Protein AF-0000000079491076 (afdb_homodimer)

Radius of gyration: 18.16 Å; Cα contacts (8 Å, |Δi|>4): 379; chains: 2; bounding box: 38×45×39 Å

Structure (mmCIF, N/CA/C/O backbone):
data_AF-0000000079491076-model_v1
#
loop_
_entity.id
_entity.type
_entity.pdbx_description
1 polymer 'Uncharacterized protein'
#
loop_
_atom_site.group_PDB
_atom_site.id
_atom_site.type_symbol
_atom_site.label_atom_id
_atom_site.label_alt_id
_atom_site.label_comp_id
_atom_site.label_asym_id
_atom_site.label_entity_id
_atom_site.label_seq_id
_atom_site.pdbx_PDB_ins_code
_atom_site.Cartn_x
_atom_site.Cartn_y
_atom_site.Cartn_z
_atom_site.occupancy
_atom_site.B_iso_or_equiv
_atom_site.auth_seq_id
_atom_site.auth_comp_id
_atom_site.auth_asym_id
_atom_site.auth_atom_id
_atom_site.pdbx_PDB_model_num
ATOM 1 N N . MET A 1 1 ? 4.262 -9.281 -23.969 1 84.81 1 MET A N 1
ATOM 2 C CA . MET A 1 1 ? 3.26 -8.406 -23.375 1 84.81 1 MET A CA 1
ATOM 3 C C . MET A 1 1 ? 1.854 -8.945 -23.609 1 84.81 1 MET A C 1
ATOM 5 O O . MET A 1 1 ? 1.566 -9.508 -24.672 1 84.81 1 MET A O 1
ATOM 9 N N . HIS A 1 2 ? 1.069 -8.984 -22.5 1 91.19 2 HIS A N 1
ATOM 10 C CA . HIS A 1 2 ? -0.284 -9.531 -22.516 1 91.19 2 HIS A CA 1
ATOM 11 C C . HIS A 1 2 ? -1.325 -8.422 -22.375 1 91.19 2 HIS A C 1
ATOM 13 O O . HIS A 1 2 ? -2.135 -8.438 -21.453 1 91.19 2 HIS A O 1
ATOM 19 N N . ILE A 1 3 ? -1.411 -7.477 -23.344 1 88.31 3 ILE A N 1
ATOM 20 C CA . ILE A 1 3 ? -2.225 -6.266 -23.297 1 88.31 3 ILE A CA 1
ATOM 21 C C . ILE A 1 3 ? -3.705 -6.641 -23.281 1 88.31 3 ILE A C 1
ATOM 23 O O . ILE A 1 3 ? -4.531 -5.914 -22.734 1 88.31 3 ILE A O 1
ATOM 27 N N . ASP A 1 4 ? -4.008 -7.816 -23.797 1 89 4 ASP A N 1
ATOM 28 C CA . ASP A 1 4 ? -5.387 -8.297 -23.812 1 89 4 ASP A CA 1
ATOM 29 C C . ASP A 1 4 ? -5.918 -8.484 -22.391 1 89 4 ASP A C 1
ATOM 31 O O . ASP A 1 4 ? -7.129 -8.477 -22.172 1 89 4 ASP A O 1
ATOM 35 N N . GLN A 1 5 ? -5.059 -8.664 -21.406 1 89.69 5 GLN A N 1
ATOM 36 C CA . GLN A 1 5 ? -5.453 -8.867 -20.016 1 89.69 5 GLN A CA 1
ATOM 37 C C . GLN A 1 5 ? -6.117 -7.617 -19.438 1 89.69 5 GLN A C 1
ATOM 39 O O . GLN A 1 5 ? -6.855 -7.691 -18.453 1 89.69 5 GLN A O 1
ATOM 44 N N . ILE A 1 6 ? -5.859 -6.426 -20.047 1 89.69 6 ILE A N 1
ATOM 45 C CA . ILE A 1 6 ? -6.438 -5.176 -19.578 1 89.69 6 ILE A CA 1
ATOM 46 C C . ILE A 1 6 ? -7.949 -5.191 -19.797 1 89.69 6 ILE A C 1
ATOM 48 O O . ILE A 1 6 ? -8.703 -4.613 -19 1 89.69 6 ILE A O 1
ATOM 52 N N . THR A 1 7 ? -8.375 -5.93 -20.781 1 90.56 7 THR A N 1
ATOM 53 C CA . THR A 1 7 ? -9.797 -5.945 -21.109 1 90.56 7 THR A CA 1
ATOM 54 C C . THR A 1 7 ? -10.469 -7.176 -20.5 1 90.56 7 THR A C 1
ATOM 56 O O . THR A 1 7 ? -11.672 -7.375 -20.688 1 90.56 7 THR A O 1
ATOM 59 N N . SER A 1 8 ? -9.742 -8.055 -19.891 1 88.69 8 SER A N 1
ATOM 60 C CA . SER A 1 8 ? -10.352 -9.156 -19.141 1 88.69 8 SER A CA 1
ATOM 61 C C . SER A 1 8 ? -11.156 -8.648 -17.953 1 88.69 8 SER A C 1
ATOM 63 O O . SER A 1 8 ? -11.031 -7.48 -17.578 1 88.69 8 SER A O 1
ATOM 65 N N . ARG A 1 9 ? -12.023 -9.469 -17.422 1 89.56 9 ARG A N 1
ATOM 66 C CA . ARG A 1 9 ? -12.781 -9.109 -16.234 1 89.56 9 ARG A CA 1
ATOM 67 C C . ARG A 1 9 ? -11.852 -8.703 -15.086 1 89.56 9 ARG A C 1
ATOM 69 O O . ARG A 1 9 ? -12.062 -7.68 -14.438 1 89.56 9 ARG A O 1
ATOM 76 N N . ASN A 1 10 ? -10.766 -9.461 -14.883 1 91.62 10 ASN A N 1
ATOM 77 C CA . ASN A 1 10 ? -9.789 -9.18 -13.836 1 91.62 10 ASN A CA 1
ATOM 78 C C . ASN A 1 10 ? -9.078 -7.859 -14.078 1 91.62 10 ASN A C 1
ATOM 80 O O . ASN A 1 10 ? -8.906 -7.059 -13.156 1 91.62 10 ASN A O 1
ATOM 84 N N . GLY A 1 11 ? -8.688 -7.684 -15.281 1 93.56 11 GLY A N 1
ATOM 85 C CA . GLY A 1 11 ? -8.016 -6.445 -15.641 1 93.56 11 GLY A CA 1
ATOM 86 C C . GLY A 1 11 ? -8.891 -5.219 -15.477 1 93.56 11 GLY A C 1
ATOM 87 O O . GLY A 1 11 ? -8.477 -4.223 -14.883 1 93.56 11 GLY A O 1
ATOM 88 N N . LEU A 1 12 ? -10.125 -5.281 -15.93 1 93.88 12 LEU A N 1
ATOM 89 C CA . LEU A 1 12 ? -11.047 -4.152 -15.883 1 93.88 12 LEU A CA 1
ATOM 90 C C . LEU A 1 12 ? -11.406 -3.807 -14.445 1 93.88 12 LEU A C 1
ATOM 92 O O . LEU A 1 12 ? -11.43 -2.631 -14.07 1 93.88 12 LEU A O 1
ATOM 96 N N . LEU A 1 13 ? -11.664 -4.801 -13.656 1 95.25 13 LEU A N 1
ATOM 97 C CA . LEU A 1 13 ? -11.984 -4.555 -12.258 1 95.25 13 LEU A CA 1
ATOM 98 C C . LEU A 1 13 ? -10.789 -3.951 -11.523 1 95.25 13 LEU A C 1
ATOM 100 O O . LEU A 1 13 ? -10.953 -3.062 -10.688 1 95.25 13 LEU A O 1
ATOM 104 N N . THR A 1 14 ? -9.586 -4.418 -11.852 1 96.31 14 THR A N 1
ATOM 105 C CA . THR A 1 14 ? -8.375 -3.842 -11.266 1 96.31 14 THR A CA 1
ATOM 106 C C . THR A 1 14 ? -8.242 -2.371 -11.641 1 96.31 14 THR A C 1
ATOM 108 O O . THR A 1 14 ? -7.938 -1.529 -10.797 1 96.31 14 THR A O 1
ATOM 111 N N . ILE A 1 15 ? -8.555 -2.016 -12.875 1 97.38 15 ILE A N 1
ATOM 112 C CA . ILE A 1 15 ? -8.461 -0.641 -13.352 1 97.38 15 ILE A CA 1
ATOM 113 C C . ILE A 1 15 ? -9.477 0.233 -12.617 1 97.38 15 ILE A C 1
ATOM 115 O O . ILE A 1 15 ? -9.156 1.349 -12.203 1 97.38 15 ILE A O 1
ATOM 119 N N . VAL A 1 16 ? -10.641 -0.271 -12.484 1 97.81 16 VAL A N 1
ATOM 120 C CA . VAL A 1 16 ? -11.672 0.47 -11.766 1 97.81 16 VAL A CA 1
ATOM 121 C C . VAL A 1 16 ? -11.227 0.709 -10.32 1 97.81 16 VAL A C 1
ATOM 123 O O . VAL A 1 16 ? -11.383 1.812 -9.797 1 97.81 16 VAL A O 1
ATOM 126 N N . GLN A 1 17 ? -10.672 -0.283 -9.688 1 98.31 17 GLN A N 1
ATOM 127 C CA . GLN A 1 17 ? -10.172 -0.152 -8.32 1 98.31 17 GLN A CA 1
ATOM 128 C C . GLN A 1 17 ? -9.078 0.906 -8.227 1 98.31 17 GLN A C 1
ATOM 130 O O . GLN A 1 17 ? -9.062 1.711 -7.293 1 98.31 17 GLN A O 1
ATOM 135 N N . ILE A 1 18 ? -8.188 0.934 -9.203 1 98.62 18 ILE A N 1
ATOM 136 C CA . ILE A 1 18 ? -7.121 1.923 -9.242 1 98.62 18 ILE A CA 1
ATOM 137 C C . ILE A 1 18 ? -7.715 3.322 -9.391 1 98.62 18 ILE A C 1
ATOM 139 O O . ILE A 1 18 ? -7.363 4.234 -8.641 1 98.62 18 ILE A O 1
ATOM 143 N N . ALA A 1 19 ? -8.664 3.469 -10.273 1 98.62 19 ALA A N 1
ATOM 144 C CA . ALA A 1 19 ? -9.289 4.766 -10.531 1 98.62 19 ALA A CA 1
ATOM 145 C C . ALA A 1 19 ? -10.008 5.289 -9.289 1 98.62 19 ALA A C 1
ATOM 147 O O . ALA A 1 19 ? -9.875 6.465 -8.938 1 98.62 19 ALA A O 1
ATOM 148 N N . LEU A 1 20 ? -10.734 4.438 -8.68 1 98.69 20 LEU A N 1
ATOM 149 C CA . LEU A 1 20 ? -11.445 4.824 -7.461 1 98.69 20 LEU A CA 1
ATOM 150 C C . LEU A 1 20 ? -10.461 5.238 -6.367 1 98.69 20 LEU A C 1
ATOM 152 O O . LEU A 1 20 ? -10.688 6.223 -5.66 1 98.69 20 LEU A O 1
ATOM 156 N N . GLY A 1 21 ? -9.367 4.469 -6.23 1 98.62 21 GLY A N 1
ATOM 157 C CA . GLY A 1 21 ? -8.352 4.801 -5.246 1 98.62 21 GLY A CA 1
ATOM 158 C C . GLY A 1 21 ? -7.711 6.152 -5.488 1 98.62 21 GLY A C 1
ATOM 159 O O . GLY A 1 21 ? -7.523 6.934 -4.555 1 98.62 21 GLY A O 1
ATOM 160 N N . VAL A 1 22 ? -7.41 6.43 -6.703 1 98.56 22 VAL A N 1
ATOM 161 C CA . VAL A 1 22 ? -6.797 7.703 -7.059 1 98.56 22 VAL A CA 1
ATOM 162 C C . VAL A 1 22 ? -7.77 8.844 -6.77 1 98.56 22 VAL A C 1
ATOM 164 O O . VAL A 1 22 ? -7.383 9.867 -6.199 1 98.56 22 VAL A O 1
ATOM 167 N N . ALA A 1 23 ? -9 8.695 -7.156 1 98.62 23 ALA A N 1
ATOM 168 C CA . ALA A 1 23 ? -10.016 9.711 -6.91 1 98.62 23 ALA A CA 1
ATOM 169 C C . ALA A 1 23 ? -10.18 9.969 -5.418 1 98.62 23 ALA A C 1
ATOM 171 O O . ALA A 1 23 ? -10.203 11.125 -4.98 1 98.62 23 ALA A O 1
ATOM 172 N N . LEU A 1 24 ? -10.281 8.914 -4.664 1 98.5 24 LEU A N 1
ATOM 173 C CA . LEU A 1 24 ? -10.438 9.023 -3.219 1 98.5 24 LEU A CA 1
ATOM 174 C C . LEU A 1 24 ? -9.234 9.727 -2.598 1 98.5 24 LEU A C 1
ATOM 176 O O . LEU A 1 24 ? -9.391 10.625 -1.772 1 98.5 24 LEU A O 1
ATOM 180 N N . PHE A 1 25 ? -8.047 9.336 -3.008 1 98 25 PHE A N 1
ATOM 181 C CA . PHE A 1 25 ? -6.816 9.953 -2.523 1 98 25 PHE A CA 1
ATOM 182 C C . PHE A 1 25 ? -6.824 11.453 -2.791 1 98 25 PHE A C 1
ATOM 184 O O . PHE A 1 25 ? -6.488 12.25 -1.911 1 98 25 PHE A O 1
ATOM 191 N N . SER A 1 26 ? -7.23 11.797 -3.975 1 97.81 26 SER A N 1
ATOM 192 C CA . SER A 1 26 ? -7.238 13.195 -4.406 1 97.81 26 SER A CA 1
ATOM 193 C C . SER A 1 26 ? -8.242 14.016 -3.609 1 97.81 26 SER A C 1
ATOM 195 O O . SER A 1 26 ? -7.945 15.125 -3.178 1 97.81 26 SER A O 1
ATOM 197 N N . LEU A 1 27 ? -9.383 13.492 -3.35 1 97.56 27 LEU A N 1
ATOM 198 C CA . LEU A 1 27 ? -10.414 14.203 -2.609 1 97.56 27 LEU A CA 1
ATOM 199 C C . LEU A 1 27 ? -10.023 14.375 -1.146 1 97.56 27 LEU A C 1
ATOM 201 O O . LEU A 1 27 ? -10.312 15.398 -0.535 1 97.56 27 LEU A O 1
ATOM 205 N N . ALA A 1 28 ? -9.289 13.383 -0.637 1 96.94 28 ALA A N 1
ATOM 206 C CA . ALA A 1 28 ? -8.953 13.367 0.784 1 96.94 28 ALA A CA 1
ATOM 207 C C . ALA A 1 28 ? -7.727 14.227 1.069 1 96.94 28 ALA A C 1
ATOM 209 O O . ALA A 1 28 ? -7.422 14.523 2.229 1 96.94 28 ALA A O 1
ATOM 210 N N . TYR A 1 29 ? -6.98 14.609 0.059 1 91.94 29 TYR A N 1
ATOM 211 C CA . TYR A 1 29 ? -5.637 15.164 0.176 1 91.94 29 TYR A CA 1
ATOM 212 C C . TYR A 1 29 ? -5.637 16.422 1.049 1 91.94 29 TYR A C 1
ATOM 214 O O . TYR A 1 29 ? -4.691 16.656 1.807 1 91.94 29 TYR A O 1
ATOM 222 N N . HIS A 1 30 ? -6.684 17.266 1.176 1 88.88 30 HIS A N 1
ATOM 223 C CA . HIS A 1 30 ? -6.656 18.5 1.956 1 88.88 30 HIS A CA 1
ATOM 224 C C . HIS A 1 30 ? -7.656 18.438 3.104 1 88.88 30 HIS A C 1
ATOM 226 O O . HIS A 1 30 ? -7.906 19.453 3.764 1 88.88 30 HIS A O 1
ATOM 232 N N . LEU A 1 31 ? -8.18 17.25 3.289 1 96.12 31 LEU A N 1
ATOM 233 C CA . LEU A 1 31 ? -9.125 17.094 4.395 1 96.12 31 LEU A CA 1
ATOM 234 C C . LEU A 1 31 ? -8.383 16.875 5.707 1 96.12 31 LEU A C 1
ATOM 236 O O . LEU A 1 31 ? -7.25 16.391 5.711 1 96.12 31 LEU A O 1
ATOM 240 N N . LEU A 1 32 ? -9.07 17.266 6.723 1 94.69 32 LEU A N 1
ATOM 241 C CA . LEU A 1 32 ? -8.469 17.203 8.047 1 94.69 32 LEU A CA 1
ATOM 242 C C . LEU A 1 32 ? -9.031 16.047 8.859 1 94.69 32 LEU A C 1
ATOM 244 O O . LEU A 1 32 ? -10.133 15.562 8.57 1 94.69 32 LEU A O 1
ATOM 248 N N . GLY A 1 33 ? -8.234 15.5 9.828 1 95 33 GLY A N 1
ATOM 249 C CA . GLY A 1 33 ? -8.68 14.445 10.734 1 95 33 GLY A CA 1
ATOM 250 C C . GLY A 1 33 ? -7.902 13.156 10.57 1 95 33 GLY A C 1
ATOM 251 O O . GLY A 1 33 ? -7.547 12.773 9.453 1 95 33 GLY A O 1
ATOM 252 N N . GLU A 1 34 ? -7.746 12.523 11.695 1 94.31 34 GLU A N 1
ATOM 253 C CA . GLU A 1 34 ? -6.941 11.305 11.703 1 94.31 34 GLU A CA 1
ATOM 254 C C . GLU A 1 34 ? -7.602 10.203 10.875 1 94.31 34 GLU A C 1
ATOM 256 O O . GLU A 1 34 ? -6.949 9.57 10.039 1 94.31 34 GLU A O 1
ATOM 261 N N . PRO A 1 35 ? -8.891 10 11.031 1 97.62 35 PRO A N 1
ATOM 262 C CA . PRO A 1 35 ? -9.5 8.953 10.211 1 97.62 35 PRO A CA 1
ATOM 263 C C . PRO A 1 35 ? -9.414 9.25 8.719 1 97.62 35 PRO A C 1
ATOM 265 O O . PRO A 1 35 ? -9.234 8.328 7.91 1 97.62 35 PRO A O 1
ATOM 268 N N . VAL A 1 36 ? -9.492 10.5 8.391 1 97.62 36 VAL A N 1
ATOM 269 C CA . VAL A 1 36 ? -9.43 10.883 6.98 1 97.62 36 VAL A CA 1
ATOM 270 C C . VAL A 1 36 ? -8.023 10.625 6.445 1 97.62 36 VAL A C 1
ATOM 272 O O . VAL A 1 36 ? -7.855 10.18 5.305 1 97.62 36 VAL A O 1
ATOM 275 N N . ARG A 1 37 ? -7.074 10.898 7.23 1 94.38 37 ARG A N 1
ATOM 276 C CA . ARG A 1 37 ? -5.703 10.586 6.844 1 94.38 37 ARG A CA 1
ATOM 277 C C . ARG A 1 37 ? -5.539 9.094 6.566 1 94.38 37 ARG A C 1
ATOM 279 O O . ARG A 1 37 ? -4.898 8.711 5.586 1 94.38 37 ARG A O 1
ATOM 286 N N . TRP A 1 38 ? -6.156 8.297 7.359 1 96.31 38 TRP A N 1
ATOM 287 C CA . TRP A 1 38 ? -6.094 6.852 7.172 1 96.31 38 TRP A CA 1
ATOM 288 C C . TRP A 1 38 ? -6.848 6.43 5.914 1 96.31 38 TRP A C 1
ATOM 290 O O . TRP A 1 38 ? -6.453 5.477 5.238 1 96.31 38 TRP A O 1
ATOM 300 N N . MET A 1 39 ? -7.91 7.141 5.598 1 98.06 39 MET A N 1
ATOM 301 C CA . MET A 1 39 ? -8.602 6.879 4.336 1 98.06 39 MET A CA 1
ATOM 302 C C . MET A 1 39 ? -7.691 7.164 3.146 1 98.06 39 MET A C 1
ATOM 304 O O . MET A 1 39 ? -7.648 6.383 2.193 1 98.06 39 MET A O 1
ATOM 308 N N . GLN A 1 40 ? -6.996 8.234 3.281 1 97.38 40 GLN A N 1
ATOM 309 C CA . GLN A 1 40 ? -6.086 8.617 2.207 1 97.38 40 GLN A CA 1
ATOM 310 C C . GLN A 1 40 ? -4.961 7.602 2.043 1 97.38 40 GLN A C 1
ATOM 312 O O . GLN A 1 40 ? -4.672 7.164 0.928 1 97.38 40 GLN A O 1
ATOM 317 N N . MET A 1 41 ? -4.402 7.215 3.123 1 96.5 41 MET A N 1
ATOM 318 C CA . MET A 1 41 ? -3.303 6.254 3.09 1 96.5 41 MET A CA 1
ATOM 319 C C . MET A 1 41 ? -3.779 4.898 2.584 1 96.5 41 MET A C 1
ATOM 321 O O . MET A 1 41 ? -3.08 4.234 1.814 1 96.5 41 MET A O 1
ATOM 325 N N . THR A 1 42 ? -4.898 4.555 3.027 1 97.81 42 THR A N 1
ATOM 326 C CA . THR A 1 42 ? -5.477 3.289 2.584 1 97.81 42 THR A CA 1
ATOM 327 C C . THR A 1 42 ? -5.738 3.311 1.08 1 97.81 42 THR A C 1
ATOM 329 O O . THR A 1 42 ? -5.453 2.338 0.381 1 97.81 42 THR A O 1
ATOM 332 N N . SER A 1 43 ? -6.293 4.398 0.64 1 98.56 43 SER A N 1
ATOM 333 C CA . SER A 1 43 ? -6.527 4.5 -0.796 1 98.56 43 SER A CA 1
ATOM 334 C C . SER A 1 43 ? -5.223 4.453 -1.578 1 98.56 43 SER A C 1
ATOM 336 O O . SER A 1 43 ? -5.141 3.803 -2.623 1 98.56 43 SER A O 1
ATOM 338 N N . PHE A 1 44 ? -4.219 5.121 -1.097 1 98.25 44 PHE A N 1
ATOM 339 C CA . PHE A 1 44 ? -2.9 5.059 -1.72 1 98.25 44 PHE A CA 1
ATOM 340 C C . PHE A 1 44 ? -2.385 3.627 -1.753 1 98.25 44 PHE A C 1
ATOM 342 O O . PHE A 1 44 ? -1.878 3.166 -2.779 1 98.25 44 PHE A O 1
ATOM 349 N N . PHE A 1 45 ? -2.537 2.922 -0.66 1 98.44 45 PHE A N 1
ATOM 350 C CA . PHE A 1 45 ? -2.107 1.535 -0.532 1 98.44 45 PHE A CA 1
ATOM 351 C C . PHE A 1 45 ? -2.744 0.668 -1.611 1 98.44 45 PHE A C 1
ATOM 353 O O . PHE A 1 45 ? -2.045 -0.037 -2.342 1 98.44 45 PHE A O 1
ATOM 360 N N . PHE A 1 46 ? -3.963 0.799 -1.8 1 98.62 46 PHE A N 1
ATOM 361 C CA . PHE A 1 46 ? -4.664 -0.159 -2.646 1 98.62 46 PHE A CA 1
ATOM 362 C C . PHE A 1 46 ? -4.547 0.232 -4.117 1 98.62 46 PHE A C 1
ATOM 364 O O . PHE A 1 46 ? -4.465 -0.635 -4.988 1 98.62 46 PHE A O 1
ATOM 371 N N . TYR A 1 47 ? -4.559 1.531 -4.441 1 98.38 47 TYR A N 1
ATOM 372 C CA . TYR A 1 47 ? -4.422 1.819 -5.863 1 98.38 47 TYR A CA 1
ATOM 373 C C . TYR A 1 47 ? -2.98 1.622 -6.324 1 98.38 47 TYR A C 1
ATOM 375 O O . TYR A 1 47 ? -2.734 1.231 -7.465 1 98.38 47 TYR A O 1
ATOM 383 N N . ALA A 1 48 ? -1.99 1.933 -5.48 1 98.38 48 ALA A N 1
ATOM 384 C CA . ALA A 1 48 ? -0.598 1.667 -5.832 1 98.38 48 ALA A CA 1
ATOM 385 C C . ALA A 1 48 ? -0.355 0.173 -6.02 1 98.38 48 ALA A C 1
ATOM 387 O O . ALA A 1 48 ? 0.286 -0.241 -6.988 1 98.38 48 ALA A O 1
ATOM 388 N N . ASN A 1 49 ? -0.892 -0.608 -5.105 1 98.5 49 ASN A N 1
ATOM 389 C CA . ASN A 1 49 ? -0.734 -2.053 -5.25 1 98.5 49 ASN A CA 1
ATOM 390 C C . ASN A 1 49 ? -1.484 -2.578 -6.469 1 98.5 49 ASN A C 1
ATOM 392 O O . ASN A 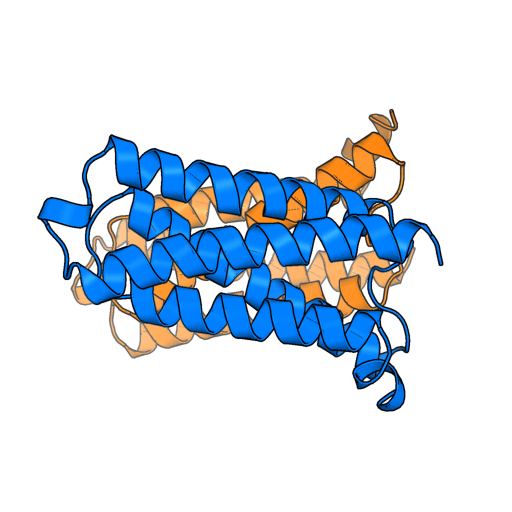1 49 ? -1.015 -3.496 -7.145 1 98.5 49 ASN A O 1
ATOM 396 N N . GLY A 1 50 ? -2.676 -2.039 -6.676 1 98.12 50 GLY A N 1
ATOM 397 C CA . GLY A 1 50 ? -3.395 -2.379 -7.895 1 98.12 50 GLY A CA 1
ATOM 398 C C . GLY A 1 50 ? -2.594 -2.113 -9.156 1 98.12 50 GLY A C 1
ATOM 399 O O . GLY A 1 50 ? -2.641 -2.9 -10.102 1 98.12 50 GLY A O 1
ATOM 400 N N . ALA A 1 51 ? -1.862 -1.022 -9.188 1 98.19 51 ALA A N 1
ATOM 401 C CA . ALA A 1 51 ? -1.001 -0.7 -10.32 1 98.19 51 ALA A CA 1
ATOM 402 C C . ALA A 1 51 ? 0.089 -1.753 -10.5 1 98.19 51 ALA A C 1
ATOM 404 O O . ALA A 1 51 ? 0.388 -2.164 -11.625 1 98.19 51 ALA A O 1
ATOM 405 N N . LEU A 1 52 ? 0.659 -2.225 -9.367 1 98 52 LEU A N 1
ATOM 406 C CA . LEU A 1 52 ? 1.693 -3.25 -9.453 1 98 52 LEU A CA 1
ATOM 407 C C . LEU A 1 52 ? 1.119 -4.559 -9.977 1 98 52 LEU A C 1
ATOM 409 O O . LEU A 1 52 ? 1.755 -5.242 -10.789 1 98 52 LEU A O 1
ATOM 413 N N . ILE A 1 53 ? -0.065 -4.867 -9.508 1 97.12 53 ILE A N 1
ATOM 414 C CA . ILE A 1 53 ? -0.746 -6.074 -9.969 1 97.12 53 ILE A CA 1
ATOM 415 C C . ILE A 1 53 ? -1.055 -5.957 -11.461 1 97.12 53 ILE A C 1
ATOM 417 O O . ILE A 1 53 ? -0.832 -6.898 -12.219 1 97.12 53 ILE A O 1
ATOM 421 N N . LEU A 1 54 ? -1.519 -4.793 -11.867 1 96.62 54 LEU A N 1
ATOM 422 C CA . LEU A 1 54 ? -1.848 -4.562 -13.266 1 96.62 54 LEU A CA 1
ATOM 423 C C . LEU A 1 54 ? -0.599 -4.641 -14.141 1 96.62 54 LEU A C 1
ATOM 425 O O . LEU A 1 54 ? -0.63 -5.227 -15.227 1 96.62 54 LEU A O 1
ATOM 429 N N . ILE A 1 55 ? 0.51 -4.059 -13.703 1 96.81 55 ILE A N 1
ATOM 430 C CA . ILE A 1 55 ? 1.782 -4.137 -14.414 1 96.81 55 ILE A CA 1
ATOM 431 C C . ILE A 1 55 ? 2.203 -5.594 -14.57 1 96.81 55 ILE A C 1
ATOM 433 O O . ILE A 1 55 ? 2.611 -6.02 -15.648 1 96.81 55 ILE A O 1
ATOM 437 N N . SER A 1 56 ? 2.039 -6.324 -13.484 1 95.38 56 SER A N 1
ATOM 438 C CA . SER A 1 56 ? 2.375 -7.742 -13.531 1 95.38 56 SER A CA 1
ATOM 439 C C . SER A 1 56 ? 1.494 -8.492 -14.523 1 95.38 56 SER A C 1
ATO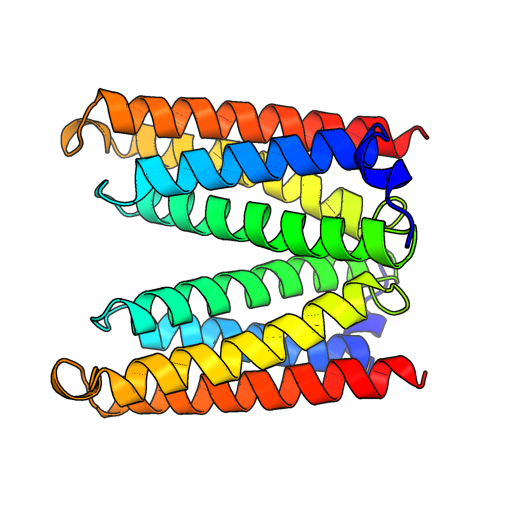M 441 O O . SER A 1 56 ? 1.983 -9.32 -15.289 1 95.38 56 SER A O 1
ATOM 443 N N . LEU A 1 57 ? 0.252 -8.164 -14.477 1 94.44 57 LEU A N 1
ATOM 444 C CA . LEU A 1 57 ? -0.721 -8.797 -15.359 1 94.44 57 LEU A CA 1
ATOM 445 C C . LEU A 1 57 ? -0.389 -8.516 -16.828 1 94.44 57 LEU A C 1
ATOM 447 O O . LEU A 1 57 ? -0.369 -9.43 -17.641 1 94.44 57 LEU A O 1
ATOM 451 N N . VAL A 1 58 ? -0.066 -7.316 -17.172 1 94.5 58 VAL A N 1
ATOM 452 C CA . VAL A 1 58 ? 0.184 -6.891 -18.547 1 94.5 58 VAL A CA 1
ATOM 453 C C . VAL A 1 58 ? 1.519 -7.457 -19.016 1 94.5 58 VAL A C 1
ATOM 455 O O . VAL A 1 58 ? 1.64 -7.887 -20.172 1 94.5 58 VAL A O 1
ATOM 458 N N . LEU A 1 59 ? 2.459 -7.574 -18.109 1 94.62 59 LEU A N 1
ATOM 459 C CA . LEU A 1 59 ? 3.803 -7.965 -18.516 1 94.62 59 LEU A CA 1
ATOM 460 C C . LEU A 1 59 ? 3.941 -9.484 -18.562 1 94.62 59 LEU A C 1
ATOM 462 O O . LEU A 1 59 ? 4.703 -10.023 -19.359 1 94.62 59 LEU A O 1
ATOM 466 N N . SER A 1 60 ? 3.152 -10.219 -17.766 1 93.31 60 SER A N 1
ATOM 467 C CA . SER A 1 60 ? 3.4 -11.648 -17.625 1 93.31 60 SER A CA 1
ATOM 468 C C . SER A 1 60 ? 2.152 -12.461 -17.969 1 93.31 60 SER A C 1
ATOM 470 O O . SER A 1 60 ? 2.219 -13.68 -18.109 1 93.31 60 SER A O 1
ATOM 472 N N . GLY A 1 61 ? 1.091 -11.812 -18.094 1 92.12 61 GLY A N 1
ATOM 473 C CA . GLY A 1 61 ? -0.159 -12.523 -18.312 1 92.12 61 GLY A CA 1
ATOM 474 C C . GLY A 1 61 ? -0.797 -13.039 -17.047 1 92.12 61 GLY A C 1
ATOM 475 O O . GLY A 1 61 ? -1.911 -13.562 -17.062 1 92.12 61 GLY A O 1
ATOM 476 N N . ALA A 1 62 ? -0.004 -12.789 -15.938 1 88.62 62 ALA A N 1
ATOM 477 C CA . ALA A 1 62 ? -0.531 -13.281 -14.664 1 88.62 62 ALA A CA 1
ATOM 478 C C . ALA A 1 62 ? -0.44 -12.211 -13.578 1 88.62 62 ALA A C 1
ATOM 480 O O . ALA A 1 62 ? 0.592 -11.555 -13.438 1 88.62 62 ALA A O 1
ATOM 481 N N . GLY A 1 63 ? -1.556 -12.047 -12.938 1 89.06 63 GLY A N 1
ATOM 482 C CA . GLY A 1 63 ? -1.586 -11.203 -11.75 1 89.06 63 GLY A CA 1
ATOM 483 C C . GLY A 1 63 ? -1.506 -11.992 -10.461 1 89.06 63 GLY A C 1
ATOM 484 O O . GLY A 1 63 ? -0.607 -12.82 -10.289 1 89.06 63 GLY A O 1
ATOM 485 N N . THR A 1 64 ? -2.312 -11.672 -9.633 1 91.69 64 THR A N 1
ATOM 486 C CA . THR A 1 64 ? -2.332 -12.391 -8.367 1 91.69 64 THR A CA 1
ATOM 487 C C . THR A 1 64 ? -3.605 -13.219 -8.234 1 91.69 64 THR A C 1
ATOM 489 O O . THR A 1 64 ? -3.844 -13.836 -7.195 1 91.69 64 THR A O 1
ATOM 492 N N . GLU A 1 65 ? -4.227 -13.18 -9.422 1 88.44 65 GLU A N 1
ATOM 493 C CA . GLU A 1 65 ? -5.473 -13.945 -9.398 1 88.44 65 GLU A CA 1
ATOM 494 C C . GLU A 1 65 ? -5.199 -15.43 -9.164 1 88.44 65 GLU A C 1
ATOM 496 O O . GLU A 1 65 ? -4.199 -15.969 -9.648 1 88.44 65 GLU A O 1
ATOM 501 N N . GLY A 1 66 ? -5.898 -16.094 -8.281 1 85.38 66 GLY A N 1
ATOM 502 C CA . GLY A 1 66 ? -5.715 -17.516 -7.996 1 85.38 66 GLY A CA 1
ATOM 503 C C . GLY A 1 66 ? -4.91 -17.766 -6.738 1 85.38 66 GLY A C 1
ATOM 504 O O . GLY A 1 66 ? -4.855 -18.906 -6.254 1 85.38 66 GLY A O 1
ATOM 505 N N . THR A 1 67 ? -4.227 -16.766 -6.316 1 89.06 67 THR A N 1
ATOM 506 C CA . THR A 1 67 ? -3.457 -16.922 -5.086 1 89.06 67 THR A CA 1
ATOM 507 C C . THR A 1 67 ? -4.336 -16.656 -3.865 1 89.06 67 THR A C 1
ATOM 509 O O . THR A 1 67 ? -5.383 -16.016 -3.975 1 89.06 67 THR A O 1
ATOM 512 N N . PHE A 1 68 ? -3.963 -17.219 -2.791 1 92.94 68 PHE A N 1
ATOM 513 C CA . PHE A 1 68 ? -4.656 -16.891 -1.552 1 92.94 68 PHE A CA 1
ATOM 514 C C . PHE A 1 68 ? -4.441 -15.422 -1.186 1 92.94 68 PHE A C 1
ATOM 516 O O . PHE A 1 68 ? -5.328 -14.781 -0.613 1 92.94 68 PHE A O 1
ATOM 523 N N . TYR A 1 69 ? -3.285 -14.828 -1.544 1 95.31 69 TYR A N 1
ATOM 524 C CA . TYR A 1 69 ? -3.02 -13.406 -1.36 1 95.31 69 TYR A CA 1
ATOM 525 C C . TYR A 1 69 ? -4.137 -12.562 -1.962 1 95.31 69 TYR A C 1
ATOM 527 O O . TYR A 1 69 ? -4.551 -11.562 -1.372 1 95.31 69 TYR A O 1
ATOM 535 N N . PHE A 1 70 ? -4.613 -12.984 -3.104 1 94.88 70 PHE A N 1
ATOM 536 C CA . PHE A 1 70 ? -5.699 -12.289 -3.777 1 94.88 70 PHE A CA 1
ATOM 537 C C . PHE A 1 70 ? -6.926 -12.195 -2.879 1 94.88 70 PHE A C 1
ATOM 539 O O . PHE A 1 70 ? -7.547 -11.141 -2.77 1 94.88 70 PHE A O 1
ATOM 546 N N . LYS A 1 71 ? -7.266 -13.25 -2.201 1 94.69 71 LYS A N 1
ATOM 547 C CA . LYS A 1 71 ? -8.414 -13.297 -1.303 1 94.69 71 LYS A CA 1
ATOM 548 C C . LYS A 1 71 ? -8.195 -12.398 -0.087 1 94.69 71 LYS A C 1
ATOM 550 O O . LYS A 1 71 ? -9.094 -11.641 0.298 1 94.69 71 LYS A O 1
ATOM 555 N N . VAL A 1 72 ? -7.039 -12.492 0.507 1 96.38 72 VAL A N 1
ATOM 556 C CA . VAL A 1 72 ? -6.711 -11.68 1.675 1 96.38 72 VAL A CA 1
ATOM 557 C C . VAL A 1 72 ? -6.746 -10.195 1.304 1 96.38 72 VAL A C 1
ATOM 559 O O . VAL A 1 72 ? -7.312 -9.383 2.033 1 96.38 72 VAL A O 1
ATOM 562 N N . TYR A 1 73 ? -6.137 -9.891 0.177 1 97.38 73 TYR A N 1
ATOM 563 C CA . TYR A 1 73 ? -6.055 -8.531 -0.329 1 97.38 73 TYR A CA 1
ATOM 564 C C . TYR A 1 73 ? -7.441 -7.91 -0.461 1 97.38 73 TYR A C 1
ATOM 566 O O . TYR A 1 73 ? -7.688 -6.809 0.034 1 97.38 73 TYR A O 1
ATOM 574 N N . HIS A 1 74 ? -8.359 -8.625 -1.025 1 97.75 74 HIS A N 1
ATOM 575 C CA . HIS A 1 74 ? -9.688 -8.078 -1.272 1 97.75 74 HIS A CA 1
ATOM 576 C C . HIS A 1 74 ? -10.523 -8.062 0.002 1 97.75 74 HIS A C 1
ATOM 578 O O . HIS A 1 74 ? -11.336 -7.156 0.209 1 97.75 74 HIS A O 1
ATOM 584 N N . PHE A 1 75 ? -10.328 -8.977 0.824 1 96.94 75 PHE A N 1
ATOM 585 C CA . PHE A 1 75 ? -11.055 -8.984 2.092 1 96.94 75 PHE A CA 1
ATOM 586 C C . PHE A 1 75 ? -10.633 -7.805 2.959 1 96.94 75 PHE A C 1
ATOM 588 O O . PHE A 1 75 ? -11.484 -7.098 3.504 1 96.94 75 PHE A O 1
ATOM 595 N N . VAL A 1 76 ? -9.352 -7.602 3.082 1 98.12 76 VAL A N 1
ATOM 596 C CA . VAL A 1 76 ? -8.844 -6.5 3.902 1 98.12 76 VAL A CA 1
ATOM 597 C C . VAL A 1 76 ? -9.281 -5.168 3.301 1 98.12 76 VAL A C 1
ATOM 599 O O . VAL A 1 76 ? -9.648 -4.242 4.027 1 98.12 76 VAL A O 1
ATOM 602 N N . ALA A 1 77 ? -9.203 -5.098 1.971 1 98.62 77 ALA A N 1
ATOM 603 C CA . ALA A 1 77 ? -9.695 -3.891 1.315 1 98.62 77 ALA A CA 1
ATOM 604 C C . ALA A 1 77 ? -11.148 -3.615 1.695 1 98.62 77 ALA A C 1
ATOM 606 O O . ALA A 1 77 ? -11.5 -2.49 2.059 1 98.62 77 ALA A O 1
ATOM 607 N N . LEU A 1 78 ? -11.984 -4.613 1.633 1 98.19 78 LEU A N 1
ATOM 608 C CA . LEU A 1 78 ? -13.391 -4.484 1.989 1 98.19 78 LEU A CA 1
ATOM 609 C C . LEU A 1 78 ? -13.547 -3.957 3.412 1 98.19 78 LEU A C 1
ATOM 611 O O . LEU A 1 78 ? -14.289 -3 3.645 1 98.19 78 LEU A O 1
ATOM 615 N N . VAL A 1 79 ? -12.797 -4.488 4.312 1 98.44 79 VAL A N 1
ATOM 616 C CA . VAL A 1 79 ? -12.891 -4.145 5.727 1 98.44 79 VAL A CA 1
ATOM 617 C C . VAL A 1 79 ? -12.438 -2.703 5.941 1 98.44 79 VAL A C 1
ATOM 619 O O . VAL A 1 79 ? -13.117 -1.924 6.613 1 98.44 79 VAL A O 1
ATOM 622 N N . LEU A 1 80 ? -11.328 -2.338 5.371 1 98.75 80 LEU A N 1
ATOM 623 C CA . LEU A 1 80 ? -10.766 -1.011 5.602 1 98.75 80 LEU A CA 1
ATOM 624 C C . LEU A 1 80 ? -11.617 0.062 4.926 1 98.75 80 LEU A C 1
ATOM 626 O O . LEU A 1 80 ? -11.867 1.121 5.508 1 98.75 80 LEU A O 1
ATOM 630 N N . TYR A 1 81 ? -12.117 -0.216 3.732 1 98.81 81 TYR A N 1
ATOM 631 C CA . TYR A 1 81 ? -12.875 0.771 2.973 1 98.81 81 TYR A CA 1
ATOM 632 C C . TYR A 1 81 ? -14.273 0.948 3.555 1 98.81 81 TYR A C 1
ATOM 634 O O . TYR A 1 81 ? -14.977 1.907 3.223 1 98.81 81 TYR A O 1
ATOM 642 N N . ILE A 1 82 ? -14.664 0.103 4.441 1 98.75 82 ILE A N 1
ATOM 643 C CA . ILE A 1 82 ? -15.906 0.303 5.184 1 98.75 82 ILE A CA 1
ATOM 644 C C . ILE A 1 82 ? -15.594 0.883 6.562 1 98.75 82 ILE A C 1
ATOM 646 O O . ILE A 1 82 ? -16.188 1.881 6.973 1 98.75 82 ILE A O 1
ATOM 650 N N . GLY A 1 83 ? -14.625 0.364 7.25 1 98.81 83 GLY A N 1
ATOM 651 C CA . GLY A 1 83 ? -14.352 0.674 8.648 1 98.81 83 GLY A CA 1
ATOM 652 C C . GLY A 1 83 ? -13.844 2.088 8.852 1 98.81 83 GLY A C 1
ATOM 653 O O . GLY A 1 83 ? -14.258 2.77 9.797 1 98.81 83 GLY A O 1
ATOM 654 N N . ILE A 1 84 ? -12.953 2.537 8.008 1 98.69 84 ILE A N 1
ATOM 655 C CA . ILE A 1 84 ? -12.289 3.814 8.242 1 98.69 84 ILE A CA 1
ATOM 656 C C . ILE A 1 84 ? -13.273 4.957 8 1 98.69 84 ILE A C 1
ATOM 658 O O . ILE A 1 84 ? -13.359 5.891 8.805 1 98.69 84 ILE A O 1
ATOM 662 N N . PRO A 1 85 ? -14.102 4.93 6.91 1 98.62 85 PRO A N 1
ATOM 663 C CA . PRO A 1 85 ? -15.094 5.996 6.781 1 98.62 85 PRO A CA 1
ATOM 664 C C . PRO A 1 85 ? -16.109 5.988 7.914 1 98.62 85 PRO A C 1
ATOM 666 O O . PRO A 1 85 ? -16.562 7.051 8.344 1 98.62 85 PRO A O 1
ATOM 669 N N . VAL A 1 86 ? -16.5 4.852 8.398 1 98.81 86 VAL A N 1
ATOM 670 C CA . VAL A 1 86 ? -17.391 4.785 9.547 1 98.81 86 VAL A CA 1
ATOM 671 C C . VAL A 1 86 ? -16.734 5.465 10.75 1 98.81 86 VAL A C 1
ATOM 673 O O . VAL A 1 86 ? -17.375 6.25 11.453 1 98.81 86 VAL A O 1
ATOM 676 N N . TRP A 1 87 ? -15.438 5.145 11.016 1 98.75 87 TRP A N 1
ATOM 677 C CA . TRP A 1 87 ? -14.672 5.812 12.062 1 98.75 87 TRP A CA 1
ATOM 678 C C . TRP A 1 87 ? -14.688 7.324 11.867 1 98.75 87 TRP A C 1
ATOM 680 O O . TRP A 1 87 ? -14.891 8.078 12.82 1 98.75 87 TRP A O 1
ATOM 690 N N . SER A 1 88 ? -14.523 7.73 10.664 1 98.5 88 SER A N 1
ATOM 691 C CA . SER A 1 88 ? -14.508 9.156 10.352 1 98.5 88 SER A CA 1
ATOM 692 C C . SER A 1 88 ? -15.867 9.797 10.625 1 98.5 88 SER A C 1
ATOM 694 O O . SER A 1 88 ? -15.938 10.914 11.148 1 98.5 88 SER A O 1
ATOM 696 N N . ILE A 1 89 ? -16.922 9.148 10.258 1 98.44 89 ILE A N 1
ATOM 697 C CA . ILE A 1 89 ? -18.281 9.633 10.477 1 98.44 89 ILE A CA 1
ATOM 698 C C . ILE A 1 89 ? -18.547 9.75 11.977 1 98.44 89 ILE A C 1
ATOM 700 O O . ILE A 1 89 ? -19.062 10.773 12.445 1 98.44 89 ILE A O 1
ATOM 704 N N . VAL A 1 90 ? -18.172 8.742 12.734 1 98.38 90 VAL A N 1
ATOM 705 C CA . VAL A 1 90 ? -18.375 8.727 14.172 1 98.38 90 VAL A CA 1
ATOM 706 C C . VAL A 1 90 ? -17.562 9.836 14.836 1 98.38 90 VAL A C 1
ATOM 708 O O . VAL A 1 90 ? -18.016 10.445 15.812 1 98.38 90 VAL A O 1
ATOM 711 N N . ASN A 1 91 ? -16.422 10.047 14.266 1 97.69 91 ASN A N 1
ATOM 712 C CA . ASN A 1 91 ? -15.539 11.086 14.781 1 97.69 91 ASN A CA 1
ATOM 713 C C . ASN A 1 91 ? -16 12.477 14.359 1 97.69 91 ASN A C 1
ATOM 715 O O . ASN A 1 91 ? -15.367 13.477 14.68 1 97.69 91 ASN A O 1
ATOM 719 N N . ASN A 1 92 ? -17.016 12.633 13.555 1 97.75 92 ASN A N 1
ATOM 720 C CA . ASN A 1 92 ? -17.641 13.859 13.07 1 97.75 92 ASN A CA 1
ATOM 721 C C . ASN A 1 92 ? -16.625 14.734 12.32 1 97.75 92 ASN A C 1
ATOM 723 O O . ASN A 1 92 ? -16.578 15.945 12.516 1 97.75 92 ASN A O 1
ATOM 727 N N . ASP A 1 93 ? -15.844 14.086 11.477 1 97.25 93 ASP A N 1
ATOM 728 C CA . ASP A 1 93 ? -14.828 14.82 10.727 1 97.25 93 ASP A CA 1
ATOM 729 C C . ASP A 1 93 ? -15.477 15.75 9.703 1 97.25 93 ASP A C 1
ATOM 731 O O . ASP A 1 93 ? -14.844 16.703 9.234 1 97.25 93 ASP A O 1
ATOM 735 N N . ALA A 1 94 ? -16.688 15.508 9.375 1 96.69 94 ALA A N 1
ATOM 736 C CA . ALA A 1 94 ? -17.391 16.359 8.422 1 96.69 94 ALA A CA 1
ATOM 737 C C . ALA A 1 94 ? -17.406 17.812 8.906 1 96.69 94 ALA A C 1
ATOM 739 O O . ALA A 1 94 ? -17.391 18.734 8.094 1 96.69 94 ALA A O 1
ATOM 740 N N . LYS A 1 95 ? -17.422 18 10.148 1 97 95 LYS A N 1
ATOM 741 C CA . LYS A 1 95 ? -17.594 19.312 10.75 1 97 95 LYS A CA 1
ATOM 742 C C . LYS A 1 95 ? -16.406 20.219 10.422 1 97 95 LYS A C 1
ATOM 744 O O . LYS A 1 95 ? -16.578 21.422 10.234 1 97 95 LYS A O 1
ATOM 749 N N . SER A 1 96 ? -15.242 19.641 10.305 1 96.19 96 SER A N 1
ATOM 750 C CA . SER A 1 96 ? -14.039 20.453 10.141 1 96.19 96 SER A CA 1
ATOM 751 C C . SER A 1 96 ? -13.594 20.484 8.68 1 96.19 96 SER A C 1
ATOM 753 O O . SER A 1 96 ? -12.516 21 8.367 1 96.19 96 SER A O 1
ATOM 755 N N . ASN A 1 97 ? -14.422 19.859 7.852 1 97.94 97 ASN A N 1
ATOM 756 C CA . ASN A 1 97 ? -13.984 19.719 6.465 1 97.94 97 ASN A CA 1
ATOM 757 C C . ASN A 1 97 ? -15.031 20.234 5.488 1 97.94 97 ASN A C 1
ATOM 759 O O . ASN A 1 97 ? -16.156 20.516 5.879 1 97.94 97 ASN A O 1
ATOM 763 N N . ASP A 1 98 ? -14.5 20.516 4.277 1 96.94 98 ASP A N 1
ATOM 764 C CA . ASP A 1 98 ? -15.438 20.734 3.184 1 96.94 98 ASP A CA 1
ATOM 765 C C . ASP A 1 98 ? -16.406 19.547 3.045 1 96.94 98 ASP A C 1
ATOM 767 O O . ASP A 1 98 ? -15.977 18.438 2.756 1 96.94 98 ASP A O 1
ATOM 771 N N . LYS A 1 99 ? -17.672 19.844 3.223 1 97.12 99 LYS A N 1
ATOM 772 C CA . LYS A 1 99 ? -18.656 18.781 3.289 1 97.12 99 LYS A CA 1
ATOM 773 C C . LYS A 1 99 ? -18.734 18.016 1.972 1 97.12 99 LYS A C 1
ATOM 775 O O . LYS A 1 99 ? -18.844 16.781 1.968 1 97.12 99 LYS A O 1
ATOM 780 N N . GLY A 1 100 ? -18.688 18.656 0.858 1 97.44 100 GLY A N 1
ATOM 781 C CA . GLY A 1 100 ? -18.703 17.984 -0.438 1 97.44 100 GLY A CA 1
ATOM 782 C C . GLY A 1 100 ? -17.562 17.031 -0.644 1 97.44 100 GLY A C 1
ATOM 783 O O . GLY A 1 100 ? -17.766 15.867 -0.994 1 97.44 100 GLY A O 1
ATOM 784 N N . LYS A 1 101 ? -16.422 17.484 -0.336 1 98 101 LYS A N 1
ATOM 785 C CA . LYS A 1 101 ? -15.242 16.625 -0.495 1 98 101 LYS A CA 1
ATOM 786 C C . LYS A 1 101 ? -15.242 15.492 0.518 1 98 101 LYS A C 1
ATOM 788 O O . LYS A 1 101 ? -14.883 14.359 0.185 1 98 101 LYS A O 1
ATOM 793 N N . TYR A 1 102 ? -15.609 15.859 1.669 1 98.25 102 TYR A N 1
ATOM 794 C CA . TYR A 1 102 ? -15.648 14.852 2.729 1 98.25 102 TYR A CA 1
ATOM 795 C C . TYR A 1 102 ? -16.609 13.727 2.377 1 98.25 102 TYR A C 1
ATOM 797 O O . TYR A 1 102 ? -16.219 12.555 2.348 1 98.25 102 TYR A O 1
ATOM 805 N N . TRP A 1 103 ? -17.828 14.094 2.084 1 98.44 103 TRP A N 1
ATOM 806 C CA . TRP A 1 103 ? -18.812 13.055 1.813 1 98.44 103 TRP A CA 1
ATOM 807 C C . TRP A 1 103 ? -18.516 12.352 0.496 1 98.44 103 TRP A C 1
ATOM 809 O O . TRP A 1 103 ? -18.844 11.172 0.334 1 98.44 103 TRP A O 1
ATOM 819 N N . GLY A 1 104 ? -17.906 13.062 -0.474 1 98.44 104 GLY A N 1
ATOM 820 C CA . GLY A 1 104 ? -17.391 12.383 -1.651 1 98.44 104 GLY A CA 1
ATOM 821 C C . GLY A 1 104 ? -16.391 11.305 -1.322 1 98.44 104 GLY A C 1
ATOM 822 O O . GLY A 1 104 ? -16.438 10.203 -1.882 1 98.44 104 GLY A O 1
ATOM 823 N N . THR A 1 105 ? -15.5 11.602 -0.429 1 98.62 105 THR A N 1
ATOM 824 C CA . THR A 1 105 ? -14.484 10.648 0.015 1 98.62 105 THR A CA 1
ATOM 825 C C . THR A 1 105 ? -15.141 9.438 0.686 1 98.62 105 THR A C 1
ATOM 827 O O . THR A 1 105 ? -14.766 8.297 0.414 1 98.62 105 THR A O 1
ATOM 830 N N . VAL A 1 106 ? -16.125 9.688 1.485 1 98.69 106 VAL A N 1
ATOM 831 C CA . VAL A 1 106 ? -16.844 8.625 2.184 1 98.69 106 VAL A CA 1
ATOM 832 C C . VAL A 1 106 ? -17.562 7.742 1.172 1 98.69 106 VAL A C 1
ATOM 834 O O . VAL A 1 106 ? -17.453 6.512 1.209 1 98.69 106 VAL A O 1
ATOM 837 N N . ALA A 1 107 ? -18.234 8.391 0.288 1 98.75 107 ALA A N 1
ATOM 838 C CA . ALA A 1 107 ? -19 7.652 -0.72 1 98.75 107 ALA A CA 1
ATOM 839 C C . ALA A 1 107 ? -18.078 6.801 -1.585 1 98.75 107 ALA A C 1
ATOM 841 O O . ALA A 1 107 ? -18.359 5.637 -1.856 1 98.75 107 ALA A O 1
ATOM 842 N N . LEU A 1 108 ? -17.016 7.371 -2.008 1 98.75 108 LEU A N 1
ATOM 843 C CA . LEU A 1 108 ? -16.062 6.645 -2.838 1 98.75 108 LEU A CA 1
ATOM 844 C C . LEU A 1 108 ? -15.445 5.477 -2.068 1 98.75 108 LEU A C 1
ATOM 846 O O . LEU A 1 108 ? -15.148 4.434 -2.65 1 98.75 108 LEU A O 1
ATOM 850 N N . SER A 1 109 ? -15.234 5.645 -0.797 1 98.81 109 SER A N 1
ATOM 851 C CA . SER A 1 109 ? -14.711 4.559 0.028 1 98.81 109 SER A CA 1
ATOM 852 C C . SER A 1 109 ? -15.664 3.369 0.036 1 98.81 109 SER A C 1
ATOM 854 O O . SER A 1 109 ? -15.242 2.227 -0.148 1 98.81 109 SER A O 1
ATOM 856 N N . PHE A 1 110 ? -16.906 3.637 0.196 1 98.81 110 PHE A N 1
ATOM 857 C CA . PHE A 1 110 ? -17.875 2.555 0.21 1 98.81 110 PHE A CA 1
ATOM 858 C C . PHE A 1 110 ? -18 1.915 -1.168 1 98.81 110 PHE A C 1
ATOM 860 O O . PHE A 1 110 ? -18.172 0.7 -1.282 1 98.81 110 PHE A O 1
ATOM 867 N N . LEU A 1 111 ? -17.875 2.73 -2.172 1 98.81 111 LEU A N 1
ATOM 868 C CA . LEU A 1 111 ? -17.891 2.188 -3.525 1 98.81 111 LEU A CA 1
ATOM 869 C C . LEU A 1 111 ? -16.672 1.287 -3.752 1 98.81 111 LEU A C 1
ATOM 871 O O . LEU A 1 111 ? -16.797 0.217 -4.352 1 98.81 111 LEU A O 1
ATOM 875 N N . ALA A 1 112 ? -15.523 1.73 -3.293 1 98.75 112 ALA A N 1
ATOM 876 C CA . ALA A 1 112 ? -14.32 0.911 -3.389 1 98.75 112 ALA A CA 1
ATOM 877 C C . ALA A 1 112 ? -14.5 -0.413 -2.65 1 98.75 112 ALA A C 1
ATOM 879 O O . ALA A 1 112 ? -14.086 -1.465 -3.143 1 98.75 112 ALA A O 1
ATOM 880 N N . ALA A 1 113 ? -15.117 -0.343 -1.511 1 98.69 113 ALA A N 1
ATOM 881 C CA . ALA A 1 113 ? -15.398 -1.565 -0.765 1 98.69 113 ALA A CA 1
ATOM 882 C C . ALA A 1 113 ? -16.25 -2.529 -1.594 1 98.69 113 ALA A C 1
ATOM 884 O O . ALA A 1 113 ? -15.938 -3.723 -1.673 1 98.69 113 ALA A O 1
ATOM 885 N N . PHE A 1 114 ? -17.219 -1.995 -2.197 1 98.19 114 PHE A N 1
ATOM 886 C CA . PHE A 1 114 ? -18.125 -2.799 -3.016 1 98.19 114 PHE A CA 1
ATOM 887 C C . PHE A 1 114 ? -17.375 -3.445 -4.172 1 98.19 114 PHE A C 1
ATOM 889 O O . PHE A 1 114 ? -17.516 -4.645 -4.418 1 98.19 114 PHE A O 1
ATOM 896 N N . ILE A 1 115 ? -16.562 -2.691 -4.848 1 97.88 115 ILE A N 1
ATOM 897 C CA . ILE A 1 115 ? -15.828 -3.18 -6.016 1 97.88 115 ILE A CA 1
ATOM 898 C C . ILE A 1 115 ? -14.797 -4.219 -5.586 1 97.88 115 ILE A C 1
ATOM 900 O O . ILE A 1 115 ? -14.664 -5.27 -6.215 1 97.88 115 ILE A O 1
ATOM 904 N N . HIS A 1 116 ? -14.055 -4.012 -4.52 1 98.19 116 HIS A N 1
ATOM 905 C CA . HIS A 1 116 ? -13.102 -4.992 -4.008 1 98.19 116 HIS A CA 1
ATOM 906 C C . HIS A 1 116 ? -13.812 -6.27 -3.568 1 98.19 116 HIS A C 1
ATOM 908 O O . HIS A 1 116 ? -13.328 -7.375 -3.826 1 98.19 116 HIS A O 1
ATOM 914 N N . GLY A 1 117 ? -14.977 -6.105 -2.91 1 95.81 117 GLY A N 1
ATOM 915 C CA . GLY A 1 117 ? -15.758 -7.262 -2.498 1 95.81 117 GLY A CA 1
ATOM 916 C C . GLY A 1 117 ? -16.203 -8.125 -3.662 1 95.81 117 GLY A C 1
ATOM 917 O O . GLY A 1 117 ? -16.031 -9.344 -3.643 1 95.81 117 GLY A O 1
ATOM 918 N N . THR A 1 118 ? -16.688 -7.477 -4.672 1 94.44 118 THR A N 1
ATOM 919 C CA . THR A 1 118 ? -17.156 -8.188 -5.855 1 94.44 118 THR A CA 1
ATOM 920 C C . THR A 1 118 ? -15.984 -8.828 -6.602 1 94.44 118 THR A C 1
ATOM 922 O O . THR A 1 118 ? -16.094 -9.969 -7.066 1 94.44 118 THR A O 1
ATOM 925 N N . HIS A 1 119 ? -14.914 -8.109 -6.742 1 95.19 119 HIS A N 1
ATOM 926 C CA . HIS A 1 119 ? -13.719 -8.625 -7.41 1 95.19 119 HIS A CA 1
ATOM 927 C C . HIS A 1 119 ? -13.18 -9.859 -6.695 1 95.19 119 HIS A C 1
ATOM 929 O O . HIS A 1 119 ? -12.773 -10.828 -7.344 1 95.19 119 HIS A O 1
ATOM 935 N N . GLY A 1 120 ? -13.141 -9.836 -5.395 1 91.31 120 GLY A N 1
ATOM 936 C CA . GLY A 1 120 ? -12.672 -10.961 -4.605 1 91.31 120 GLY A CA 1
ATOM 937 C C . GLY A 1 120 ? -13.547 -12.195 -4.734 1 91.31 120 GLY A C 1
ATOM 938 O O . GLY A 1 120 ? -13.039 -13.312 -4.832 1 91.31 120 GLY A O 1
ATOM 939 N N . VAL A 1 121 ? -14.805 -11.977 -4.785 1 84.75 121 VAL A N 1
ATOM 940 C CA . VAL A 1 121 ? -15.758 -13.078 -4.828 1 84.75 121 VAL A CA 1
ATOM 941 C C . VAL A 1 121 ? -15.844 -13.625 -6.254 1 84.75 121 VAL A C 1
ATOM 943 O O . VAL A 1 121 ? -15.836 -14.844 -6.457 1 84.75 121 VAL A O 1
ATOM 946 N N . PHE A 1 122 ? -15.867 -12.828 -7.258 1 74.19 122 PHE A N 1
ATOM 947 C CA . PHE A 1 122 ? -16.078 -13.266 -8.633 1 74.19 122 PHE A CA 1
ATOM 948 C C . PHE A 1 122 ? -14.836 -13.945 -9.188 1 74.19 122 PHE A C 1
ATOM 950 O O . PHE A 1 122 ? -14.93 -14.836 -10.031 1 74.19 122 PHE A O 1
ATOM 957 N N . ASN A 1 123 ? -13.742 -13.484 -8.93 1 64.31 123 ASN A N 1
ATOM 958 C CA . ASN A 1 123 ? -12.547 -14.164 -9.414 1 64.31 123 ASN A CA 1
ATOM 959 C C . ASN A 1 123 ? -12.289 -15.461 -8.656 1 64.31 123 ASN A C 1
ATOM 961 O O . ASN A 1 123 ? -11.453 -16.266 -9.062 1 64.31 123 ASN A O 1
ATOM 965 N N . LEU A 1 124 ? -12.828 -15.672 -7.617 1 58.72 124 LEU A N 1
ATOM 966 C CA . LEU A 1 124 ? -12.758 -16.984 -6.973 1 58.72 124 LEU A CA 1
ATOM 967 C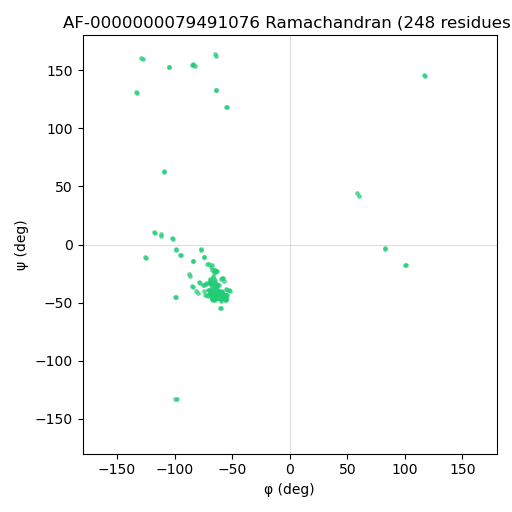 C . LEU A 1 124 ? -13.461 -18.047 -7.812 1 58.72 124 LEU A C 1
ATOM 969 O O . LEU A 1 124 ? -13.156 -19.234 -7.699 1 58.72 124 LEU A O 1
ATOM 973 N N . ARG A 1 125 ? -14.398 -17.625 -8.695 1 50.19 125 ARG A N 1
ATOM 974 C CA . ARG A 1 125 ? -15.219 -18.562 -9.453 1 50.19 125 ARG A CA 1
ATOM 975 C C . ARG A 1 125 ? -14.617 -18.828 -10.82 1 50.19 125 ARG A C 1
ATOM 977 O O . ARG A 1 125 ? -15.086 -19.703 -11.555 1 50.19 125 ARG A O 1
ATOM 984 N N . SER A 1 126 ? -13.664 -18.156 -11.219 1 46.81 126 SER A N 1
ATOM 985 C CA . SER A 1 126 ? -13.172 -18.469 -12.555 1 46.81 126 SER A CA 1
ATOM 986 C C . SER A 1 126 ? -11.984 -19.422 -12.5 1 46.81 126 SER A C 1
ATOM 988 O O . SER A 1 126 ? -11.188 -19.375 -11.555 1 46.81 126 SER A O 1
ATOM 990 N N . MET B 1 1 ? -2.793 -24.25 8.734 1 84.62 1 MET B N 1
ATOM 991 C CA . MET B 1 1 ? -1.852 -23.172 9.031 1 84.62 1 MET B CA 1
ATOM 992 C C . MET B 1 1 ? -0.415 -23.625 8.797 1 84.62 1 MET B C 1
ATOM 994 O O . MET B 1 1 ? -0.068 -24.766 9.086 1 84.62 1 MET B O 1
ATOM 998 N N . HIS B 1 2 ? 0.334 -22.766 8.055 1 91.19 2 HIS B N 1
ATOM 999 C CA . HIS B 1 2 ? 1.712 -23.062 7.68 1 91.19 2 HIS B CA 1
ATOM 1000 C C . HIS B 1 2 ? 2.693 -22.172 8.438 1 91.19 2 HIS B C 1
ATOM 1002 O O . HIS B 1 2 ? 3.48 -21.453 7.828 1 91.19 2 HIS B O 1
ATOM 1008 N N . ILE B 1 3 ? 2.756 -22.266 9.789 1 88.12 3 ILE B N 1
ATOM 1009 C CA . ILE B 1 3 ? 3.502 -21.391 10.688 1 88.12 3 ILE B CA 1
ATOM 1010 C C . ILE B 1 3 ? 5 -21.547 10.43 1 88.12 3 ILE B C 1
ATOM 1012 O O . ILE B 1 3 ? 5.77 -20.594 10.617 1 88.12 3 ILE B O 1
ATOM 1016 N N . ASP B 1 4 ? 5.383 -22.672 9.875 1 88.88 4 ASP B N 1
ATOM 1017 C CA . ASP B 1 4 ? 6.785 -22.922 9.555 1 88.88 4 ASP B CA 1
ATOM 1018 C C . ASP B 1 4 ? 7.277 -21.938 8.484 1 88.88 4 ASP B C 1
ATOM 1020 O O . ASP B 1 4 ? 8.477 -21.688 8.367 1 88.88 4 ASP B O 1
ATOM 1024 N N . GLN B 1 5 ? 6.406 -21.359 7.707 1 89.69 5 GLN B N 1
ATOM 1025 C CA . GLN B 1 5 ? 6.766 -20.422 6.645 1 89.69 5 GLN B CA 1
ATOM 1026 C C . GLN B 1 5 ? 7.336 -19.125 7.219 1 89.69 5 GLN B C 1
ATOM 1028 O O . GLN B 1 5 ? 8.062 -18.406 6.527 1 89.69 5 GLN B O 1
ATOM 1033 N N . ILE B 1 6 ? 7.027 -18.812 8.484 1 89.69 6 ILE B N 1
ATOM 1034 C CA . ILE B 1 6 ? 7.516 -17.594 9.117 1 89.69 6 ILE B CA 1
ATOM 1035 C C . ILE B 1 6 ? 9.031 -17.672 9.289 1 89.69 6 ILE B C 1
ATOM 1037 O O . ILE B 1 6 ? 9.719 -16.656 9.219 1 89.69 6 ILE B O 1
ATOM 1041 N N . THR B 1 7 ? 9.531 -18.875 9.414 1 90.38 7 THR B N 1
ATOM 1042 C CA . THR B 1 7 ? 10.961 -19.047 9.656 1 90.38 7 THR B CA 1
ATOM 1043 C C . THR B 1 7 ? 11.688 -19.375 8.359 1 90.38 7 THR B C 1
ATOM 1045 O O . THR B 1 7 ? 12.906 -19.562 8.359 1 90.38 7 THR B O 1
ATOM 1048 N N . SER B 1 8 ? 10.984 -19.531 7.277 1 88.56 8 SER B N 1
ATOM 1049 C CA . SER B 1 8 ? 11.648 -19.672 5.984 1 88.56 8 SER B CA 1
ATOM 1050 C C . SER B 1 8 ? 12.391 -18.406 5.598 1 88.56 8 SER B C 1
ATOM 1052 O O . SER B 1 8 ? 12.188 -17.344 6.211 1 88.56 8 SER B O 1
ATOM 1054 N N . ARG B 1 9 ? 13.281 -18.484 4.648 1 89.31 9 ARG B N 1
ATOM 1055 C CA . ARG B 1 9 ? 13.984 -17.312 4.148 1 89.31 9 ARG B CA 1
ATOM 1056 C C . ARG B 1 9 ? 13.008 -16.25 3.67 1 89.31 9 ARG B C 1
ATOM 1058 O O . ARG B 1 9 ? 13.148 -15.078 4.012 1 89.31 9 ARG B O 1
ATOM 1065 N N . ASN B 1 10 ? 11.969 -16.672 2.934 1 91.56 10 ASN B N 1
ATOM 1066 C CA . ASN B 1 10 ? 10.953 -15.758 2.424 1 91.56 10 ASN B CA 1
ATOM 1067 C C . ASN B 1 10 ? 10.172 -15.102 3.555 1 91.56 10 ASN B C 1
ATOM 1069 O O . ASN B 1 10 ? 9.93 -13.891 3.533 1 91.56 10 ASN B O 1
ATOM 1073 N N . GLY B 1 11 ? 9.805 -15.906 4.477 1 93.44 11 GLY B N 1
ATOM 1074 C CA . GLY B 1 11 ? 9.062 -15.398 5.621 1 93.44 11 GLY B CA 1
ATOM 1075 C C . GLY B 1 11 ? 9.867 -14.414 6.457 1 93.44 11 GLY B C 1
ATOM 1076 O O . GLY B 1 11 ? 9.375 -13.336 6.801 1 93.44 11 GLY B O 1
ATOM 1077 N N . LEU B 1 12 ? 11.102 -14.727 6.73 1 93.81 12 LEU B N 1
ATOM 1078 C CA . LEU B 1 12 ? 11.953 -13.891 7.57 1 93.81 12 LEU B CA 1
ATOM 1079 C C . LEU B 1 12 ? 12.258 -12.562 6.887 1 93.81 12 LEU B C 1
ATOM 1081 O O . LEU B 1 12 ? 12.203 -11.5 7.52 1 93.81 12 LEU B O 1
ATOM 1085 N N . LEU B 1 13 ? 12.555 -12.617 5.637 1 95.25 13 LEU B N 1
ATOM 1086 C CA . LEU B 1 13 ? 12.828 -11.391 4.902 1 95.25 13 LEU B CA 1
ATOM 1087 C C . LEU B 1 13 ? 11.578 -10.508 4.832 1 95.25 13 LEU B C 1
ATOM 1089 O O . LEU B 1 13 ? 11.672 -9.289 4.945 1 95.25 13 LEU B O 1
ATOM 1093 N N . THR B 1 14 ? 10.414 -11.133 4.672 1 96.25 14 THR B N 1
ATOM 1094 C CA . THR B 1 14 ? 9.164 -10.383 4.68 1 96.25 14 THR B CA 1
ATOM 1095 C C . THR B 1 14 ? 8.945 -9.703 6.027 1 96.25 14 THR B C 1
ATOM 1097 O O . THR B 1 14 ? 8.578 -8.531 6.086 1 96.25 14 THR B O 1
ATOM 1100 N N . ILE B 1 15 ? 9.273 -10.367 7.109 1 97.38 15 ILE B N 1
ATOM 1101 C CA . ILE B 1 15 ? 9.102 -9.828 8.453 1 97.38 15 ILE B CA 1
ATOM 1102 C C . ILE B 1 15 ? 10.047 -8.641 8.648 1 97.38 15 ILE B C 1
ATOM 1104 O O . ILE B 1 15 ? 9.648 -7.609 9.203 1 97.38 15 ILE B O 1
ATOM 1108 N N . VAL B 1 16 ? 11.242 -8.789 8.227 1 97.88 16 VAL B N 1
ATOM 1109 C CA . VAL B 1 16 ? 12.203 -7.695 8.328 1 97.88 16 VAL B CA 1
ATOM 1110 C C . VAL B 1 16 ? 11.703 -6.488 7.539 1 97.88 16 VAL B C 1
ATOM 1112 O O . VAL B 1 16 ? 11.773 -5.352 8.016 1 97.88 16 VAL B O 1
ATOM 1115 N N . GLN B 1 17 ? 11.195 -6.723 6.363 1 98.38 17 GLN B N 1
ATOM 1116 C CA . GLN B 1 17 ? 10.656 -5.645 5.539 1 98.38 17 GLN B CA 1
ATOM 1117 C C . GLN B 1 17 ? 9.492 -4.941 6.238 1 98.38 17 GLN B C 1
ATOM 1119 O O . GLN B 1 17 ? 9.406 -3.713 6.219 1 98.38 17 GLN B O 1
ATOM 1124 N N . ILE B 1 18 ? 8.625 -5.695 6.879 1 98.62 18 ILE B N 1
ATOM 1125 C CA . ILE B 1 18 ? 7.496 -5.133 7.617 1 98.62 18 ILE B CA 1
ATOM 1126 C C . ILE B 1 18 ? 8.016 -4.281 8.773 1 98.62 18 ILE B C 1
ATOM 1128 O O . ILE B 1 18 ? 7.586 -3.137 8.945 1 98.62 18 ILE B O 1
ATOM 1132 N N . ALA B 1 19 ? 8.977 -4.785 9.484 1 98.62 19 ALA B N 1
ATOM 1133 C CA . ALA B 1 19 ? 9.531 -4.086 10.641 1 98.62 19 ALA B CA 1
ATOM 1134 C C . ALA B 1 19 ? 10.18 -2.768 10.227 1 98.62 19 ALA B C 1
ATOM 1136 O O . ALA B 1 19 ? 9.969 -1.736 10.867 1 98.62 19 ALA B O 1
ATOM 1137 N N . LEU B 1 20 ? 10.938 -2.818 9.211 1 98.69 20 LEU B N 1
ATOM 1138 C CA . LEU B 1 20 ? 11.586 -1.612 8.711 1 98.69 20 LEU B CA 1
ATOM 1139 C C . LEU B 1 20 ? 10.555 -0.583 8.266 1 98.69 20 LEU B C 1
ATOM 1141 O O . LEU B 1 20 ? 10.703 0.611 8.531 1 98.69 20 LEU B O 1
ATOM 1145 N N . GLY B 1 21 ? 9.516 -1.06 7.566 1 98.62 21 GLY B N 1
ATOM 1146 C CA . GLY B 1 21 ? 8.453 -0.167 7.133 1 98.62 21 GLY B CA 1
ATOM 1147 C C . GLY B 1 21 ? 7.734 0.511 8.289 1 98.62 21 GLY B C 1
ATOM 1148 O O . GLY B 1 21 ? 7.477 1.716 8.242 1 98.62 21 GLY B O 1
ATOM 1149 N N . VAL B 1 22 ? 7.449 -0.232 9.297 1 98.56 22 VAL B N 1
ATOM 1150 C CA . VAL B 1 22 ? 6.773 0.31 10.469 1 98.56 22 VAL B CA 1
ATOM 1151 C C . VAL B 1 22 ? 7.672 1.338 11.148 1 98.56 22 VAL B C 1
ATOM 1153 O O . VAL B 1 22 ? 7.211 2.418 11.531 1 98.56 22 VAL B O 1
ATOM 1156 N N . ALA B 1 23 ? 8.914 1.026 11.32 1 98.62 23 ALA B N 1
ATOM 1157 C CA . ALA B 1 23 ? 9.867 1.939 11.945 1 98.62 23 ALA B CA 1
ATOM 1158 C C . ALA B 1 23 ? 9.984 3.242 11.156 1 98.62 23 ALA B C 1
ATOM 1160 O O . ALA B 1 23 ? 9.93 4.332 11.734 1 98.62 23 ALA B O 1
ATOM 1161 N N . LEU B 1 24 ? 10.109 3.1 9.875 1 98.5 24 LEU B N 1
ATOM 1162 C CA . LEU B 1 24 ? 10.219 4.266 9.008 1 98.5 24 LEU B CA 1
ATOM 1163 C C . LEU B 1 24 ? 8.961 5.121 9.086 1 98.5 24 LEU B C 1
ATOM 1165 O O . LEU B 1 24 ? 9.039 6.344 9.211 1 98.5 24 LEU B O 1
ATOM 1169 N N . PHE B 1 25 ? 7.805 4.496 9.031 1 98.06 25 PHE B N 1
ATOM 1170 C CA . PHE B 1 25 ? 6.527 5.195 9.141 1 98.06 25 PHE B CA 1
ATOM 1171 C C . PHE B 1 25 ? 6.457 5.988 10.438 1 98.06 25 PHE B C 1
ATOM 1173 O O . PHE B 1 25 ? 6.055 7.152 10.438 1 98.06 25 PHE B O 1
ATOM 1180 N N . SER B 1 26 ? 6.867 5.359 11.492 1 97.88 26 SER B N 1
ATOM 1181 C CA . SER B 1 26 ? 6.801 5.961 12.82 1 97.88 26 SER B CA 1
ATOM 1182 C C . SER B 1 26 ? 7.742 7.156 12.93 1 97.88 26 SER B C 1
ATOM 1184 O O . SER B 1 26 ? 7.367 8.203 13.469 1 97.88 26 SER B O 1
ATOM 1186 N N . LEU B 1 27 ? 8.891 7.07 12.398 1 97.62 27 LEU B N 1
ATOM 1187 C CA . LEU B 1 27 ? 9.875 8.148 12.469 1 97.62 27 LEU B CA 1
ATOM 1188 C C . LEU B 1 27 ? 9.43 9.336 11.617 1 97.62 27 LEU B C 1
ATOM 1190 O O . LEU B 1 27 ? 9.656 10.492 11.992 1 97.62 27 LEU B O 1
ATOM 1194 N N . ALA B 1 28 ? 8.75 9.023 10.539 1 97 28 ALA B N 1
ATOM 1195 C CA . ALA B 1 28 ? 8.375 10.055 9.57 1 97 28 ALA B CA 1
ATOM 1196 C C . ALA B 1 28 ? 7.098 10.766 9.992 1 97 28 ALA B C 1
ATOM 1198 O O . ALA B 1 28 ? 6.746 11.812 9.438 1 97 28 ALA B O 1
ATOM 1199 N N . TYR B 1 29 ? 6.363 10.227 10.945 1 92.06 29 TYR B N 1
ATOM 1200 C CA . TYR B 1 29 ? 4.988 10.602 11.242 1 92.06 29 TYR B CA 1
ATOM 1201 C C . TYR B 1 29 ? 4.891 12.086 11.594 1 92.06 29 TYR B C 1
ATOM 1203 O O . TYR B 1 29 ? 3.92 12.75 11.234 1 92.06 29 TYR B O 1
ATOM 1211 N N . HIS B 1 30 ? 5.883 12.805 12.164 1 89.25 30 HIS B N 1
ATOM 1212 C CA . HIS B 1 30 ? 5.766 14.203 12.555 1 89.25 30 HIS B CA 1
ATOM 1213 C C . HIS B 1 30 ? 6.742 15.078 11.781 1 89.25 30 HIS B C 1
ATOM 1215 O O . HIS B 1 30 ? 6.93 16.25 12.117 1 89.25 30 HIS B O 1
ATOM 1221 N N . LEU B 1 31 ? 7.32 14.453 10.781 1 96.19 31 LEU B N 1
ATOM 1222 C CA . LEU B 1 31 ? 8.242 15.234 9.961 1 96.19 31 LEU B CA 1
ATOM 1223 C C . LEU B 1 31 ? 7.492 16.016 8.891 1 96.19 31 LEU B C 1
ATOM 1225 O O . LEU B 1 31 ? 6.379 15.641 8.508 1 96.19 31 LEU B O 1
ATOM 1229 N N . LEU B 1 32 ? 8.117 17.062 8.516 1 94.75 32 LEU B N 1
ATOM 1230 C CA . LEU B 1 32 ? 7.488 17.984 7.574 1 94.75 32 LEU B CA 1
ATOM 1231 C C . LEU B 1 32 ? 8.102 17.844 6.188 1 94.75 32 LEU B C 1
ATOM 1233 O O . LEU B 1 32 ? 9.234 17.375 6.047 1 94.75 32 LEU B O 1
ATOM 1237 N N . GLY B 1 33 ? 7.324 18.156 5.129 1 95.06 33 GLY B N 1
ATOM 1238 C CA . GLY B 1 33 ? 7.809 18.156 3.758 1 95.06 33 GLY B CA 1
ATOM 1239 C C . GLY B 1 33 ? 7.105 17.141 2.879 1 95.06 33 GLY B C 1
ATOM 1240 O O . GLY B 1 33 ? 6.793 16.031 3.328 1 95.06 33 GLY B O 1
ATOM 1241 N N . GLU B 1 34 ? 6.945 17.562 1.662 1 94.38 34 GLU B N 1
ATOM 1242 C CA . GLU B 1 34 ? 6.207 16.719 0.729 1 94.38 34 GLU B CA 1
ATOM 1243 C C . GLU B 1 34 ? 6.949 15.406 0.465 1 94.38 34 GLU B C 1
ATOM 1245 O O . GLU B 1 34 ? 6.359 14.32 0.543 1 94.38 34 GLU B O 1
ATOM 1250 N N . PRO B 1 35 ? 8.242 15.461 0.228 1 97.69 35 PRO B N 1
ATOM 1251 C CA . PRO B 1 35 ? 8.93 14.195 0.003 1 97.69 35 PRO B CA 1
ATOM 1252 C C . PRO B 1 35 ? 8.859 13.266 1.214 1 97.69 35 PRO B C 1
ATOM 1254 O O . PRO B 1 35 ? 8.766 12.047 1.057 1 97.69 35 PRO B O 1
ATOM 1257 N N . VAL B 1 36 ? 8.891 13.852 2.379 1 97.62 36 VAL B N 1
ATOM 1258 C CA . VAL B 1 36 ? 8.836 13.047 3.594 1 97.62 36 VAL B CA 1
ATOM 1259 C C . VAL B 1 36 ? 7.465 12.391 3.727 1 97.62 36 VAL B C 1
ATOM 1261 O O . VAL B 1 36 ? 7.359 11.242 4.145 1 97.62 36 VAL B O 1
ATOM 1264 N N . ARG B 1 37 ? 6.488 13.109 3.383 1 94.44 37 ARG B N 1
ATOM 1265 C CA . ARG B 1 37 ? 5.148 12.531 3.375 1 94.44 37 ARG B CA 1
ATOM 1266 C C . ARG B 1 37 ? 5.074 11.328 2.441 1 94.44 37 ARG B C 1
ATOM 1268 O O . ARG B 1 37 ? 4.492 10.297 2.791 1 94.44 37 ARG B O 1
ATOM 1275 N N . TRP B 1 38 ? 5.688 11.43 1.326 1 96.25 38 TRP B N 1
ATOM 1276 C CA . TRP B 1 38 ? 5.707 10.328 0.369 1 96.25 38 TRP B CA 1
ATOM 1277 C C . TRP B 1 38 ? 6.52 9.156 0.906 1 96.25 38 TRP B C 1
ATOM 1279 O O . TRP B 1 38 ? 6.195 7.996 0.635 1 96.25 38 TRP B O 1
ATOM 1289 N N . MET B 1 39 ? 7.566 9.461 1.673 1 98 39 MET B N 1
ATOM 1290 C CA . MET B 1 39 ? 8.305 8.383 2.324 1 98 39 MET B CA 1
ATOM 1291 C C . MET B 1 39 ? 7.422 7.629 3.309 1 98 39 MET B C 1
ATOM 1293 O O . MET B 1 39 ? 7.449 6.398 3.355 1 98 39 MET B O 1
ATOM 1297 N N . GLN B 1 40 ? 6.668 8.398 4.008 1 97.38 40 GLN B N 1
ATOM 1298 C CA . GLN B 1 40 ? 5.777 7.797 4.996 1 97.38 40 GLN B CA 1
ATOM 1299 C C . GLN B 1 40 ? 4.715 6.938 4.324 1 97.38 40 GLN B C 1
ATOM 1301 O O . GLN B 1 40 ? 4.484 5.797 4.73 1 97.38 40 GLN B O 1
ATOM 1306 N N . MET B 1 41 ? 4.145 7.449 3.305 1 96.56 41 MET B N 1
ATOM 1307 C CA . MET B 1 41 ? 3.098 6.723 2.59 1 96.56 41 MET B CA 1
ATOM 1308 C C . MET B 1 41 ? 3.66 5.473 1.919 1 96.56 41 MET B C 1
ATOM 1310 O O . MET B 1 41 ? 3.021 4.422 1.921 1 96.56 41 MET B O 1
ATOM 1314 N N . THR B 1 42 ? 4.777 5.645 1.387 1 97.88 42 THR B N 1
ATOM 1315 C CA . THR B 1 42 ? 5.438 4.512 0.748 1 97.88 42 THR B CA 1
ATOM 1316 C C . THR B 1 42 ? 5.742 3.418 1.768 1 97.88 42 THR B C 1
ATOM 1318 O O . THR B 1 42 ? 5.535 2.234 1.496 1 97.88 42 THR B O 1
ATOM 1321 N N . SER B 1 43 ? 6.258 3.85 2.885 1 98.56 43 SER B N 1
ATOM 1322 C CA . SER B 1 43 ? 6.531 2.857 3.918 1 98.56 43 SER B CA 1
ATOM 1323 C C . SER B 1 43 ? 5.254 2.16 4.371 1 98.56 43 SER B C 1
ATOM 1325 O O . SER B 1 43 ? 5.242 0.946 4.582 1 98.56 43 SER B O 1
ATOM 1327 N N . PHE B 1 44 ? 4.191 2.898 4.531 1 98.31 44 PHE B N 1
ATOM 1328 C CA . PHE B 1 44 ? 2.9 2.311 4.867 1 98.31 44 PHE B CA 1
ATOM 1329 C C . PHE B 1 44 ? 2.467 1.306 3.809 1 98.31 44 PHE B C 1
ATOM 1331 O O . PHE B 1 44 ? 2.021 0.204 4.137 1 98.31 44 PHE B O 1
ATOM 1338 N N . PHE B 1 45 ? 2.617 1.665 2.555 1 98.44 45 PHE B N 1
ATOM 1339 C CA . PHE B 1 45 ? 2.264 0.815 1.425 1 98.44 45 PHE B CA 1
ATOM 1340 C C . PHE B 1 45 ? 2.98 -0.526 1.51 1 98.44 45 PHE B C 1
ATOM 1342 O O . PHE B 1 45 ? 2.346 -1.581 1.449 1 98.44 45 PHE B O 1
ATOM 1349 N N . PHE B 1 46 ? 4.203 -0.499 1.766 1 98.69 46 PHE B N 1
ATOM 1350 C CA . PHE B 1 46 ? 4.98 -1.725 1.633 1 98.69 46 PHE B CA 1
ATOM 1351 C C . PHE B 1 46 ? 4.879 -2.57 2.896 1 98.69 46 PHE B C 1
ATOM 1353 O O . PHE B 1 46 ? 4.871 -3.801 2.826 1 98.69 46 PHE B O 1
ATOM 1360 N N . TYR B 1 47 ? 4.832 -1.96 4.078 1 98.44 47 TYR B N 1
ATOM 1361 C CA . TYR B 1 47 ? 4.715 -2.842 5.234 1 98.44 47 TYR B CA 1
ATOM 1362 C C . TYR B 1 47 ? 3.301 -3.402 5.352 1 98.44 47 TYR B C 1
ATOM 1364 O O . TYR B 1 47 ? 3.109 -4.531 5.809 1 98.44 47 TYR B O 1
ATOM 1372 N N . ALA B 1 48 ? 2.273 -2.629 4.992 1 98.38 48 ALA B N 1
ATOM 1373 C CA . ALA B 1 48 ? 0.91 -3.15 4.992 1 98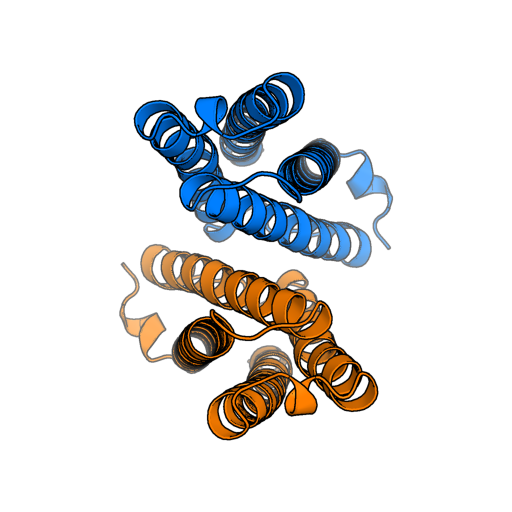.38 48 ALA B CA 1
ATOM 1374 C C . ALA B 1 48 ? 0.759 -4.293 3.992 1 98.38 48 ALA B C 1
ATOM 1376 O O . ALA B 1 48 ? 0.169 -5.328 4.305 1 98.38 48 ALA B O 1
ATOM 1377 N N . ASN B 1 49 ? 1.306 -4.098 2.814 1 98.5 49 ASN B N 1
ATOM 1378 C CA . ASN B 1 49 ? 1.235 -5.168 1.826 1 98.5 49 ASN B CA 1
ATOM 1379 C C . ASN B 1 49 ? 2.049 -6.387 2.258 1 98.5 49 ASN B C 1
ATOM 1381 O O . ASN B 1 49 ? 1.649 -7.523 2.01 1 98.5 49 ASN B O 1
ATOM 1385 N N . GLY B 1 50 ? 3.217 -6.105 2.828 1 98.12 50 GLY B N 1
ATOM 1386 C CA . GLY B 1 50 ? 3.988 -7.199 3.395 1 98.12 50 GLY B CA 1
ATOM 1387 C C . GLY B 1 50 ? 3.209 -8.016 4.41 1 98.12 50 GLY B C 1
ATOM 1388 O O . GLY B 1 50 ? 3.326 -9.242 4.453 1 98.12 50 GLY B O 1
ATOM 1389 N N . ALA B 1 51 ? 2.402 -7.375 5.227 1 98.25 51 ALA B N 1
ATOM 1390 C CA . ALA B 1 51 ? 1.56 -8.062 6.199 1 98.25 51 ALA B CA 1
ATOM 1391 C C . ALA B 1 51 ? 0.534 -8.953 5.504 1 98.25 51 ALA B C 1
ATOM 1393 O O . ALA B 1 51 ? 0.292 -10.086 5.934 1 98.25 51 ALA B O 1
ATOM 1394 N N . LEU B 1 52 ? -0.032 -8.445 4.391 1 98 52 LEU B N 1
ATOM 1395 C CA . LEU B 1 52 ? -1.002 -9.25 3.654 1 98 52 LEU B CA 1
ATOM 1396 C C . LEU B 1 52 ? -0.338 -10.477 3.043 1 98 52 LEU B C 1
ATOM 1398 O O . LEU B 1 52 ? -0.912 -11.57 3.057 1 98 52 LEU B O 1
ATOM 1402 N N . ILE B 1 53 ? 0.847 -10.258 2.523 1 97.19 53 ILE B N 1
ATOM 1403 C CA . ILE B 1 53 ? 1.609 -11.359 1.944 1 97.19 53 ILE B CA 1
ATOM 1404 C C . ILE B 1 53 ? 1.952 -12.375 3.029 1 97.19 53 ILE B C 1
ATOM 1406 O O . ILE B 1 53 ? 1.807 -13.586 2.824 1 97.19 53 ILE B O 1
ATOM 1410 N N . LEU B 1 54 ? 2.361 -11.883 4.172 1 96.56 54 LEU B N 1
ATOM 1411 C CA . LEU B 1 54 ? 2.717 -12.766 5.281 1 96.56 54 LEU B CA 1
ATOM 1412 C C . LEU B 1 54 ? 1.5 -13.539 5.77 1 96.56 54 LEU B C 1
ATOM 1414 O O . LEU B 1 54 ? 1.596 -14.734 6.055 1 96.56 54 LEU B O 1
ATOM 1418 N N . ILE B 1 55 ? 0.343 -12.906 5.902 1 96.88 55 ILE B N 1
ATOM 1419 C CA . ILE B 1 55 ? -0.9 -13.562 6.285 1 96.88 55 ILE B CA 1
ATOM 1420 C C . ILE B 1 55 ? -1.229 -14.672 5.285 1 96.88 55 ILE B C 1
ATOM 1422 O O . ILE B 1 55 ? -1.584 -15.789 5.676 1 96.88 55 ILE B O 1
ATOM 1426 N N . SER B 1 56 ? -1.055 -14.336 4.031 1 95.5 56 SER B N 1
ATOM 1427 C CA . SER B 1 56 ? -1.306 -15.328 2.99 1 95.5 56 SER B CA 1
ATOM 1428 C C . SER B 1 56 ? -0.352 -16.516 3.111 1 95.5 56 SER B C 1
ATOM 1430 O O . SER B 1 56 ? -0.768 -17.656 2.984 1 95.5 56 SER B O 1
ATOM 1432 N N . LEU B 1 57 ? 0.875 -16.188 3.352 1 94.44 57 LEU B N 1
ATOM 1433 C CA . LEU B 1 57 ? 1.906 -17.203 3.498 1 94.44 57 LEU B CA 1
ATOM 1434 C C . LEU B 1 57 ? 1.596 -18.125 4.672 1 94.44 57 LEU B C 1
ATOM 1436 O O . LEU B 1 57 ? 1.653 -19.344 4.535 1 94.44 57 LEU B O 1
ATOM 1440 N N . VAL B 1 58 ? 1.208 -17.609 5.781 1 94.5 58 VAL B N 1
ATOM 1441 C CA . VAL B 1 58 ? 0.971 -18.375 7.004 1 94.5 58 VAL B CA 1
ATOM 1442 C C . VAL B 1 58 ? -0.313 -19.188 6.867 1 94.5 58 VAL B C 1
ATOM 1444 O O . VAL B 1 58 ? -0.376 -20.328 7.309 1 94.5 58 VAL B O 1
ATOM 1447 N N . LEU B 1 59 ? -1.266 -18.625 6.148 1 94.62 59 LEU B N 1
ATOM 1448 C CA . LEU B 1 59 ? -2.572 -19.281 6.102 1 94.62 59 LEU B CA 1
ATOM 1449 C C . LEU B 1 59 ? -2.625 -20.312 4.98 1 94.62 59 LEU B C 1
ATOM 1451 O O . LEU B 1 59 ? -3.33 -21.312 5.094 1 94.62 59 LEU B O 1
ATOM 1455 N N . SER B 1 60 ? -1.835 -20.172 3.93 1 93.31 60 SER B N 1
ATOM 1456 C CA . SER B 1 60 ? -2.004 -21.031 2.764 1 93.31 60 SER B CA 1
ATOM 1457 C C . SER B 1 60 ? 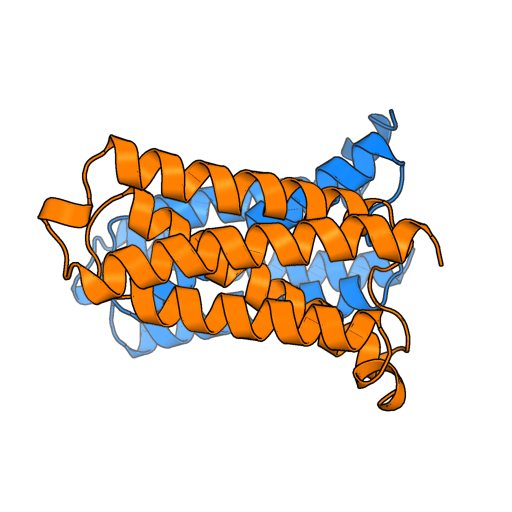-0.702 -21.734 2.41 1 93.31 60 SER B C 1
ATOM 1459 O O . SER B 1 60 ? -0.694 -22.656 1.586 1 93.31 60 SER B O 1
ATOM 1461 N N . GLY B 1 61 ? 0.327 -21.344 2.998 1 92 61 GLY B N 1
ATOM 1462 C CA . GLY B 1 61 ? 1.622 -21.906 2.656 1 92 61 GLY B CA 1
ATOM 1463 C C . GLY B 1 61 ? 2.256 -21.25 1.44 1 92 61 GLY B C 1
ATOM 1464 O O . GLY B 1 61 ? 3.396 -21.562 1.09 1 92 61 GLY B O 1
ATOM 1465 N N . ALA B 1 62 ? 1.422 -20.297 0.875 1 88.62 62 ALA B N 1
ATOM 1466 C CA . ALA B 1 62 ? 1.942 -19.656 -0.323 1 88.62 62 ALA B CA 1
ATOM 1467 C C . ALA B 1 62 ? 1.761 -18.141 -0.244 1 88.62 62 ALA B C 1
ATOM 1469 O O . ALA B 1 62 ? 0.694 -17.656 0.143 1 88.62 62 ALA B O 1
ATOM 1470 N N . GLY B 1 63 ? 2.846 -17.469 -0.536 1 89.06 63 GLY B N 1
ATOM 1471 C CA . GLY B 1 63 ? 2.795 -16.031 -0.69 1 89.06 63 GLY B CA 1
ATOM 1472 C C . GLY B 1 63 ? 2.73 -15.586 -2.139 1 89.06 63 GLY B C 1
ATOM 1473 O O . GLY B 1 63 ? 1.88 -16.062 -2.9 1 89.06 63 GLY B O 1
ATOM 1474 N N . THR B 1 64 ? 3.482 -14.727 -2.41 1 91.75 64 THR B N 1
ATOM 1475 C CA . THR B 1 64 ? 3.514 -14.242 -3.789 1 91.75 64 THR B CA 1
ATOM 1476 C C . THR B 1 64 ? 4.832 -14.617 -4.461 1 91.75 64 THR B C 1
ATOM 1478 O O . THR B 1 64 ? 5.078 -14.234 -5.605 1 91.75 64 THR B O 1
ATOM 1481 N N . GLU B 1 65 ? 5.504 -15.43 -3.635 1 88.25 65 GLU B N 1
ATOM 1482 C CA . GLU B 1 65 ? 6.789 -15.844 -4.188 1 88.25 65 GLU B CA 1
ATOM 1483 C C . GLU B 1 65 ? 6.605 -16.672 -5.453 1 88.25 65 GLU B C 1
ATOM 1485 O O . GLU B 1 65 ? 5.656 -17.453 -5.562 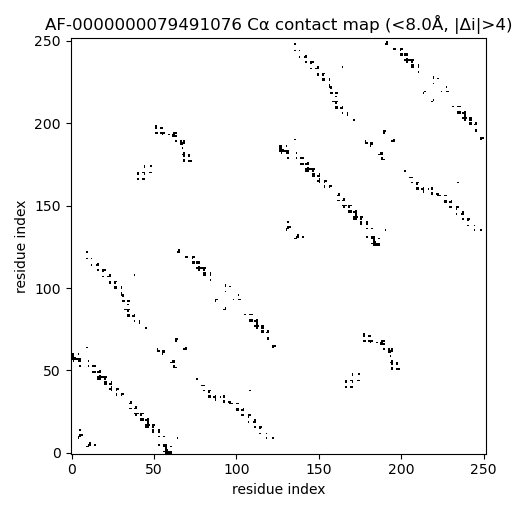1 88.25 65 GLU B O 1
ATOM 1490 N N . GLY B 1 66 ? 7.316 -16.422 -6.523 1 85.56 66 GLY B N 1
ATOM 1491 C CA . GLY B 1 66 ? 7.215 -17.156 -7.77 1 85.56 66 GLY B CA 1
ATOM 1492 C C . GLY B 1 66 ? 6.387 -16.438 -8.82 1 85.56 66 GLY B C 1
ATOM 1493 O O . GLY B 1 66 ? 6.383 -16.828 -9.992 1 85.56 66 GLY B O 1
ATOM 1494 N N . THR B 1 67 ? 5.637 -15.508 -8.359 1 89.25 67 THR B N 1
ATOM 1495 C CA . THR B 1 67 ? 4.844 -14.734 -9.312 1 89.25 67 THR B CA 1
ATOM 1496 C C . THR B 1 67 ? 5.672 -13.602 -9.906 1 89.25 67 THR B C 1
ATOM 1498 O O . THR B 1 67 ? 6.684 -13.195 -9.328 1 89.25 67 THR B O 1
ATOM 1501 N N . PHE B 1 68 ? 5.289 -13.188 -11.039 1 92.88 68 PHE B N 1
ATOM 1502 C CA . PHE B 1 68 ? 5.926 -12 -11.602 1 92.88 68 PHE B CA 1
ATOM 1503 C C . PHE B 1 68 ? 5.621 -10.766 -10.758 1 92.88 68 PHE B C 1
ATOM 1505 O O . PHE B 1 68 ? 6.453 -9.867 -10.641 1 92.88 68 PHE B O 1
ATOM 1512 N N . TYR B 1 69 ? 4.434 -10.719 -10.109 1 95.38 69 TYR B N 1
ATOM 1513 C CA . TYR B 1 69 ? 4.082 -9.648 -9.18 1 95.38 69 TYR B CA 1
ATOM 1514 C C . TYR B 1 69 ? 5.164 -9.477 -8.117 1 95.38 69 TYR B C 1
ATOM 1516 O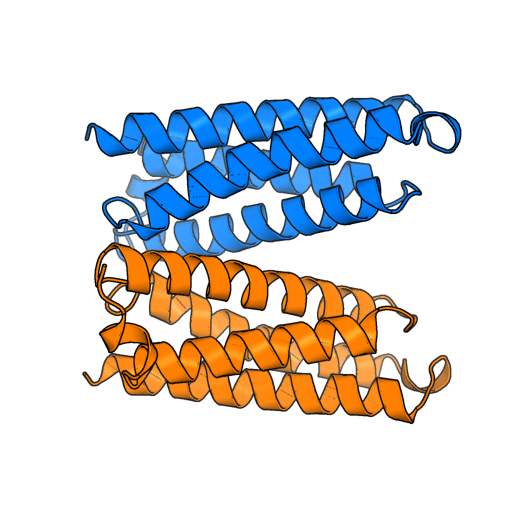 O . TYR B 1 69 ? 5.508 -8.344 -7.758 1 95.38 69 TYR B O 1
ATOM 1524 N N . PHE B 1 70 ? 5.703 -10.57 -7.664 1 94.88 70 PHE B N 1
ATOM 1525 C CA . PHE B 1 70 ? 6.766 -10.547 -6.664 1 94.88 70 PHE B CA 1
ATOM 1526 C C . PHE B 1 70 ? 7.961 -9.742 -7.168 1 94.88 70 PHE B C 1
ATOM 1528 O O . PHE B 1 70 ? 8.516 -8.914 -6.434 1 94.88 70 PHE B O 1
ATOM 1535 N N . LYS B 1 71 ? 8.344 -9.914 -8.383 1 94.62 71 LYS B N 1
ATOM 1536 C CA . LYS B 1 71 ? 9.469 -9.203 -8.984 1 94.62 71 LYS B CA 1
ATOM 1537 C C . LYS B 1 71 ? 9.164 -7.719 -9.133 1 94.62 71 LYS B C 1
ATOM 1539 O O . LYS B 1 71 ? 10 -6.871 -8.805 1 94.62 71 LYS B O 1
ATOM 1544 N N . VAL B 1 72 ? 7.984 -7.406 -9.633 1 96.5 72 VAL B N 1
ATOM 1545 C CA . VAL B 1 72 ? 7.57 -6.02 -9.812 1 96.5 72 VAL B CA 1
ATOM 1546 C C . VAL B 1 72 ? 7.535 -5.309 -8.461 1 96.5 72 VAL B C 1
ATOM 1548 O O . VAL B 1 72 ? 8.039 -4.191 -8.328 1 96.5 72 VAL B O 1
ATOM 1551 N N . TYR B 1 73 ? 6.945 -5.984 -7.48 1 97.31 73 TYR B N 1
ATOM 1552 C CA . TYR B 1 73 ? 6.801 -5.457 -6.125 1 97.31 73 TYR B CA 1
ATOM 1553 C C . TYR B 1 73 ? 8.156 -5.066 -5.543 1 97.31 73 TYR B C 1
ATOM 1555 O O . TYR B 1 73 ? 8.32 -3.951 -5.047 1 97.31 73 TYR B O 1
ATOM 1563 N N . HIS B 1 74 ? 9.125 -5.91 -5.703 1 97.88 74 HIS B N 1
ATOM 1564 C CA . HIS B 1 74 ? 10.422 -5.652 -5.094 1 97.88 74 HIS B CA 1
ATOM 1565 C C . HIS B 1 74 ? 11.227 -4.645 -5.91 1 97.88 74 HIS B C 1
ATOM 1567 O O . HIS B 1 74 ? 11.977 -3.842 -5.352 1 97.88 74 HIS B O 1
ATOM 1573 N N . PHE B 1 75 ? 11.062 -4.637 -7.145 1 96.94 75 PHE B N 1
ATOM 1574 C CA . PHE B 1 75 ? 11.75 -3.65 -7.973 1 96.94 75 PHE B CA 1
ATOM 1575 C C . PHE B 1 75 ? 11.242 -2.244 -7.676 1 96.94 75 PHE B C 1
ATOM 1577 O O . PHE B 1 75 ? 12.031 -1.318 -7.488 1 96.94 75 PHE B O 1
ATOM 1584 N N . VAL B 1 76 ? 9.945 -2.094 -7.629 1 98.12 76 VAL B N 1
ATOM 1585 C CA . VAL B 1 76 ? 9.359 -0.785 -7.363 1 98.12 76 VAL B CA 1
ATOM 1586 C C . VAL B 1 76 ? 9.727 -0.324 -5.957 1 98.12 76 VAL B C 1
ATOM 1588 O O . VAL B 1 76 ? 10.023 0.854 -5.742 1 98.12 76 VAL B O 1
ATOM 1591 N N . ALA B 1 77 ? 9.688 -1.286 -5.031 1 98.62 77 ALA B N 1
ATOM 1592 C CA . ALA B 1 77 ? 10.125 -0.944 -3.682 1 98.62 77 ALA B CA 1
ATOM 1593 C C . ALA B 1 77 ? 11.547 -0.391 -3.693 1 98.62 77 ALA B C 1
ATOM 1595 O O . ALA B 1 77 ? 11.82 0.646 -3.084 1 98.62 77 ALA B O 1
ATOM 1596 N N . LEU B 1 78 ? 12.438 -1.048 -4.371 1 98.12 78 LEU B N 1
ATOM 1597 C CA . LEU B 1 78 ? 13.828 -0.608 -4.484 1 98.12 78 LEU B CA 1
ATOM 1598 C C . LEU B 1 78 ? 13.906 0.813 -5.031 1 98.12 78 LEU B C 1
ATOM 1600 O O . LEU B 1 78 ? 14.578 1.67 -4.453 1 98.12 78 LEU B O 1
ATOM 1604 N N . VAL B 1 79 ? 13.164 1.09 -6.043 1 98.38 79 VAL B N 1
ATOM 1605 C CA . VAL B 1 79 ? 13.195 2.379 -6.727 1 98.38 79 VAL B CA 1
ATOM 1606 C C . VAL B 1 79 ? 12.648 3.465 -5.805 1 98.38 79 VAL B C 1
ATOM 1608 O O . VAL B 1 79 ? 13.258 4.523 -5.652 1 98.38 79 VAL B O 1
ATOM 1611 N N . LEU B 1 80 ? 11.539 3.209 -5.172 1 98.75 80 LEU B N 1
ATOM 1612 C CA . LEU B 1 80 ? 10.898 4.227 -4.348 1 98.75 80 LEU B CA 1
ATOM 1613 C C . LEU B 1 80 ? 11.703 4.488 -3.08 1 98.75 80 LEU B C 1
ATOM 1615 O O . LEU B 1 80 ? 11.875 5.637 -2.672 1 98.75 80 LEU B O 1
ATOM 1619 N N . TYR B 1 81 ? 12.258 3.439 -2.484 1 98.81 81 TYR B N 1
ATOM 1620 C CA . TYR B 1 81 ? 12.984 3.572 -1.225 1 98.81 81 TYR B CA 1
ATOM 1621 C C . TYR B 1 81 ? 14.352 4.207 -1.445 1 98.81 81 TYR B C 1
ATOM 1623 O O . TYR B 1 81 ? 15 4.641 -0.492 1 98.81 81 TYR B O 1
ATOM 1631 N N . ILE B 1 82 ? 14.758 4.324 -2.656 1 98.75 82 ILE B N 1
ATOM 1632 C CA . ILE B 1 82 ? 15.961 5.086 -2.973 1 98.75 82 ILE B CA 1
ATOM 1633 C C . ILE B 1 82 ? 15.578 6.48 -3.457 1 98.75 82 ILE B C 1
ATOM 1635 O O . ILE B 1 82 ? 16.109 7.484 -2.975 1 98.75 82 ILE B O 1
ATOM 1639 N N . GLY B 1 83 ? 14.625 6.613 -4.316 1 98.75 83 GLY B N 1
ATOM 1640 C CA . GLY B 1 83 ? 14.297 7.844 -5.016 1 98.75 83 GLY B CA 1
ATOM 1641 C C . GLY B 1 83 ? 13.703 8.906 -4.113 1 98.75 83 GLY B C 1
ATOM 1642 O O . GLY B 1 83 ? 14.047 10.086 -4.215 1 98.75 83 GLY B O 1
ATOM 1643 N N . ILE B 1 84 ? 12.812 8.5 -3.248 1 98.69 84 ILE B N 1
ATOM 1644 C CA . ILE B 1 84 ? 12.062 9.477 -2.461 1 98.69 84 ILE B CA 1
ATOM 1645 C C . ILE B 1 84 ? 12.984 10.117 -1.428 1 98.69 84 ILE B C 1
ATOM 1647 O O . ILE B 1 84 ? 12.992 11.336 -1.263 1 98.69 84 ILE B O 1
ATOM 1651 N N . PRO B 1 85 ? 13.844 9.328 -0.707 1 98.56 85 PRO B N 1
ATOM 1652 C CA . PRO B 1 85 ? 14.781 10 0.197 1 98.56 85 PRO B CA 1
ATOM 1653 C C . PRO B 1 85 ? 15.766 10.906 -0.539 1 98.56 85 PRO B C 1
ATOM 1655 O O . PRO B 1 85 ? 16.156 11.961 -0.023 1 98.56 85 PRO B O 1
ATOM 1658 N N . VAL B 1 86 ? 16.188 10.547 -1.695 1 98.81 86 VAL B N 1
ATOM 1659 C CA . VAL B 1 86 ? 17.062 11.406 -2.488 1 98.81 86 VAL B CA 1
ATOM 1660 C C . VAL B 1 86 ? 16.344 12.719 -2.803 1 98.81 86 VAL B C 1
ATOM 1662 O O . VAL B 1 86 ? 16.906 13.797 -2.666 1 98.81 86 VAL B O 1
ATOM 1665 N N . TRP B 1 87 ? 15.047 12.617 -3.246 1 98.75 87 TRP B N 1
ATOM 1666 C CA . TRP B 1 87 ? 14.219 13.805 -3.465 1 98.75 87 TRP B CA 1
ATOM 1667 C C . TRP B 1 87 ? 14.156 14.664 -2.207 1 98.75 87 TRP B C 1
ATOM 1669 O O . TRP B 1 87 ? 14.297 15.883 -2.275 1 98.75 87 TRP B O 1
ATOM 1679 N N . SER B 1 88 ? 13.992 14.023 -1.091 1 98.56 88 SER B N 1
ATOM 1680 C CA . SER B 1 88 ? 13.914 14.734 0.182 1 98.56 88 SER B CA 1
ATOM 1681 C C . SER B 1 88 ? 15.227 15.445 0.502 1 98.56 88 SER B C 1
ATOM 1683 O O . SER B 1 88 ? 15.227 16.578 0.992 1 98.56 88 SER B O 1
ATOM 1685 N N . ILE B 1 89 ? 16.328 14.805 0.287 1 98.44 89 ILE B N 1
ATOM 1686 C CA . ILE B 1 89 ? 17.656 15.367 0.537 1 98.44 89 ILE B CA 1
ATOM 1687 C C . ILE B 1 89 ? 17.875 16.578 -0.365 1 98.44 89 ILE B C 1
ATOM 1689 O O . ILE B 1 89 ? 18.312 17.641 0.1 1 98.44 89 ILE B O 1
ATOM 1693 N N . VAL B 1 90 ? 17.516 16.484 -1.622 1 98.38 90 VAL B N 1
ATOM 1694 C CA . VAL B 1 90 ? 17.688 17.562 -2.59 1 98.38 90 VAL B CA 1
ATOM 1695 C C . VAL B 1 90 ? 16.797 18.734 -2.213 1 98.38 90 VAL B C 1
ATOM 1697 O O . VAL B 1 90 ? 17.188 19.891 -2.398 1 98.38 90 VAL B O 1
ATOM 1700 N N . ASN B 1 91 ? 15.656 18.375 -1.705 1 97.69 91 ASN B N 1
ATOM 1701 C CA . ASN B 1 91 ? 14.711 19.406 -1.287 1 97.69 91 ASN B CA 1
ATOM 1702 C C . ASN B 1 91 ? 15.109 20.031 0.047 1 97.69 91 ASN B C 1
ATOM 1704 O O . ASN B 1 91 ? 14.391 20.875 0.576 1 97.69 91 ASN B O 1
ATOM 1708 N N . ASN B 1 92 ? 16.141 19.578 0.721 1 97.75 92 ASN B N 1
ATOM 1709 C CA . ASN B 1 92 ? 16.688 20.078 1.98 1 97.75 92 ASN B CA 1
ATOM 1710 C C . ASN B 1 92 ? 15.664 20.016 3.104 1 97.75 92 ASN B C 1
ATOM 1712 O O . ASN B 1 92 ? 15.531 20.969 3.879 1 97.75 92 ASN B O 1
ATOM 1716 N N . ASP B 1 93 ? 14.93 18.922 3.154 1 97.38 93 ASP B N 1
ATOM 1717 C CA . ASP B 1 93 ? 13.898 18.781 4.176 1 97.38 93 ASP B CA 1
ATOM 1718 C C . ASP B 1 93 ? 14.516 18.672 5.566 1 97.38 93 ASP B C 1
ATOM 1720 O O . ASP B 1 93 ? 13.844 18.922 6.57 1 97.38 93 ASP B O 1
ATOM 1724 N N . ALA B 1 94 ? 15.758 18.375 5.625 1 96.62 94 ALA B N 1
ATOM 1725 C CA . ALA B 1 94 ? 16.438 18.266 6.918 1 96.62 94 ALA B CA 1
ATOM 1726 C C . ALA B 1 94 ? 16.359 19.578 7.684 1 96.62 94 ALA B C 1
ATOM 1728 O O . ALA B 1 94 ? 16.297 19.594 8.914 1 96.62 94 ALA B O 1
ATOM 1729 N N . LYS B 1 95 ? 16.297 20.625 6.98 1 97 95 LYS B N 1
ATOM 1730 C CA . LYS B 1 95 ? 16.359 21.969 7.57 1 97 95 LYS B CA 1
ATOM 1731 C C . LYS B 1 95 ? 15.133 22.25 8.438 1 97 95 LYS B C 1
ATOM 1733 O O . LYS B 1 95 ? 15.234 22.922 9.461 1 97 95 LYS B O 1
ATOM 1738 N N . SER B 1 96 ? 14.016 21.688 8.07 1 96.31 96 SER B N 1
ATOM 1739 C CA . SER B 1 96 ? 12.758 22.016 8.742 1 96.31 96 SER B CA 1
ATOM 1740 C C . SER B 1 96 ? 12.352 20.922 9.719 1 96.31 96 SER B C 1
ATOM 1742 O O . SER B 1 96 ? 11.25 20.953 10.273 1 96.31 96 SER B O 1
ATOM 1744 N N . ASN B 1 97 ? 13.266 19.953 9.867 1 98 97 ASN B N 1
ATOM 1745 C CA . ASN B 1 97 ? 12.875 18.797 10.664 1 98 97 ASN B CA 1
ATOM 1746 C C . ASN B 1 97 ? 13.914 18.484 11.727 1 98 97 ASN B C 1
ATOM 1748 O O . ASN B 1 97 ? 15.023 19.031 11.711 1 98 97 ASN B O 1
ATOM 1752 N N . ASP B 1 98 ? 13.414 17.719 12.719 1 97.06 98 ASP B N 1
ATOM 1753 C CA . ASP B 1 98 ? 14.367 17.109 13.633 1 97.06 98 ASP B CA 1
ATOM 1754 C C . ASP B 1 98 ? 15.398 16.281 12.867 1 97.06 98 ASP B C 1
ATOM 1756 O O . ASP B 1 98 ? 15.055 15.297 12.211 1 97.06 98 ASP B O 1
ATOM 1760 N N . LYS B 1 99 ? 16.641 16.672 12.992 1 97.19 99 LYS B N 1
ATOM 1761 C CA . LYS B 1 99 ? 17.688 16.078 12.172 1 97.19 99 LYS B CA 1
ATOM 1762 C C . LYS B 1 99 ? 17.844 14.594 12.477 1 97.19 99 LYS B C 1
ATOM 1764 O O . LYS B 1 99 ? 18.031 13.781 11.562 1 97.19 99 LYS B O 1
ATOM 1769 N N . GLY B 1 100 ? 17.781 14.18 13.703 1 97.56 100 GLY B N 1
ATOM 1770 C CA . GLY B 1 100 ? 17.875 12.773 14.078 1 97.56 100 GLY B CA 1
ATOM 1771 C C . GLY B 1 100 ? 16.797 11.914 13.453 1 97.56 100 GLY B C 1
ATOM 1772 O O . GLY B 1 100 ? 17.094 10.898 12.82 1 97.56 100 GLY B O 1
ATOM 1773 N N . LYS B 1 101 ? 15.625 12.367 13.562 1 98.12 101 LYS B N 1
ATOM 1774 C CA . LYS B 1 101 ? 14.508 11.617 13 1 98.12 101 LYS B CA 1
ATOM 1775 C C . LYS B 1 101 ? 14.547 11.617 11.477 1 98.12 101 LYS B C 1
ATOM 1777 O O . LYS B 1 101 ? 14.273 10.602 10.836 1 98.12 101 LYS B O 1
ATOM 1782 N N . TYR B 1 102 ? 14.859 12.742 10.992 1 98.31 102 TYR B N 1
ATOM 1783 C CA . TYR B 1 102 ? 14.93 12.875 9.539 1 98.31 102 TYR B CA 1
ATOM 1784 C C . TYR B 1 102 ? 15.961 11.922 8.953 1 98.31 102 TYR B C 1
ATOM 1786 O O . TYR B 1 102 ? 15.641 11.102 8.094 1 98.31 102 TYR B O 1
ATOM 1794 N N . TRP B 1 103 ? 17.156 12.016 9.461 1 98.5 103 TRP B N 1
ATOM 1795 C CA . TRP B 1 103 ? 18.219 11.188 8.898 1 98.5 103 TRP B CA 1
ATOM 1796 C C . TRP B 1 103 ? 18 9.711 9.234 1 98.5 103 TRP B C 1
ATOM 1798 O O . TRP B 1 103 ? 18.391 8.828 8.477 1 98.5 103 TRP B O 1
ATOM 1808 N N . GLY B 1 104 ? 17.375 9.422 10.398 1 98.5 104 GLY B N 1
ATOM 1809 C CA . GLY B 1 104 ? 16.938 8.055 10.656 1 98.5 104 GLY B CA 1
ATOM 1810 C C . GLY B 1 104 ? 15.977 7.531 9.602 1 98.5 104 GLY B C 1
ATOM 1811 O O . GLY B 1 104 ? 16.109 6.391 9.148 1 98.5 104 GLY B O 1
ATOM 1812 N N . THR B 1 105 ? 15.055 8.352 9.195 1 98.62 105 THR B N 1
ATOM 1813 C CA . THR B 1 105 ? 14.086 7.996 8.164 1 98.62 105 THR B CA 1
ATOM 1814 C C . THR B 1 105 ? 14.789 7.738 6.836 1 98.62 105 THR B C 1
ATOM 1816 O O . THR B 1 105 ? 14.492 6.758 6.152 1 98.62 105 THR B O 1
ATOM 1819 N N . VAL B 1 106 ? 15.734 8.547 6.508 1 98.75 106 VAL B N 1
ATOM 1820 C CA . VAL B 1 106 ? 16.484 8.406 5.27 1 98.75 106 VAL B CA 1
ATOM 1821 C C . VAL B 1 106 ? 17.297 7.109 5.301 1 98.75 106 VAL B C 1
ATOM 1823 O O . VAL B 1 106 ? 17.234 6.316 4.355 1 98.75 106 VAL B O 1
ATOM 1826 N N . ALA B 1 107 ? 17.938 6.93 6.395 1 98.75 107 ALA B N 1
ATOM 1827 C CA . ALA B 1 107 ? 18.766 5.73 6.535 1 98.75 107 ALA B CA 1
ATOM 1828 C C . ALA B 1 107 ? 17.922 4.465 6.449 1 98.75 107 ALA B C 1
ATOM 1830 O O . ALA B 1 107 ? 18.281 3.508 5.77 1 98.75 107 ALA B O 1
ATOM 1831 N N . LEU B 1 108 ? 16.844 4.457 7.129 1 98.75 108 LEU B N 1
ATOM 1832 C CA . LEU B 1 108 ? 15.953 3.303 7.109 1 98.75 108 LEU B CA 1
ATOM 1833 C C . LEU B 1 108 ? 15.391 3.068 5.711 1 98.75 108 LEU B C 1
ATOM 1835 O O . LEU B 1 108 ? 15.172 1.924 5.309 1 98.75 108 LEU B O 1
ATOM 1839 N N . SER B 1 109 ? 15.133 4.117 4.984 1 98.88 109 SER B N 1
ATOM 1840 C CA . SER B 1 109 ? 14.656 3.984 3.611 1 98.88 109 SER B CA 1
ATOM 1841 C C . SER B 1 109 ? 15.68 3.26 2.742 1 98.88 109 SER B C 1
ATOM 1843 O O . SER B 1 109 ? 15.328 2.338 2.002 1 98.88 109 SER B O 1
ATOM 1845 N N . PHE B 1 110 ? 16.891 3.641 2.869 1 98.81 110 PHE B N 1
ATOM 1846 C CA . PHE B 1 110 ? 17.938 2.99 2.078 1 98.81 110 PHE B CA 1
ATOM 1847 C C . PHE B 1 110 ? 18.125 1.545 2.52 1 98.81 110 PHE B C 1
ATOM 1849 O O . PHE B 1 110 ? 18.375 0.665 1.691 1 98.81 110 PHE B O 1
ATOM 1856 N N . LEU B 1 111 ? 18 1.319 3.797 1 98.81 111 LEU B N 1
ATOM 1857 C CA . LEU B 1 111 ? 18.062 -0.052 4.293 1 98.81 111 LEU B CA 1
ATOM 1858 C C . LEU B 1 111 ? 16.922 -0.888 3.74 1 98.81 111 LEU B C 1
ATOM 1860 O O . LEU B 1 111 ? 17.109 -2.037 3.34 1 98.81 111 LEU B O 1
ATOM 1864 N N . ALA B 1 112 ? 15.742 -0.33 3.734 1 98.75 112 ALA B N 1
ATOM 1865 C CA . ALA B 1 112 ? 14.594 -1.016 3.156 1 98.75 112 ALA B CA 1
ATOM 1866 C C . ALA B 1 112 ? 14.828 -1.331 1.681 1 98.75 112 ALA B C 1
ATOM 1868 O O . ALA B 1 112 ? 14.484 -2.42 1.211 1 98.75 112 ALA B O 1
ATOM 1869 N N . ALA B 1 113 ? 15.391 -0.392 0.994 1 98.69 113 ALA B N 1
ATOM 1870 C CA . ALA B 1 113 ? 15.727 -0.627 -0.409 1 98.69 113 ALA B CA 1
ATOM 1871 C C . ALA B 1 113 ? 16.641 -1.834 -0.559 1 98.69 113 ALA B C 1
ATOM 1873 O O . ALA B 1 113 ? 16.406 -2.703 -1.402 1 98.69 113 ALA B O 1
ATOM 1874 N N . PHE B 1 114 ? 17.625 -1.862 0.266 1 98.12 114 PHE B N 1
ATOM 1875 C CA . PHE B 1 114 ? 18.594 -2.951 0.229 1 98.12 114 PHE B CA 1
ATOM 1876 C C . PHE B 1 114 ? 17.906 -4.289 0.497 1 98.12 114 PHE B C 1
ATOM 1878 O O . PHE B 1 114 ? 18.125 -5.258 -0.234 1 98.12 114 PHE B O 1
ATOM 1885 N N . ILE B 1 115 ? 17.062 -4.348 1.483 1 97.81 115 ILE B N 1
ATOM 1886 C CA . ILE B 1 115 ? 16.406 -5.59 1.877 1 97.81 115 ILE B CA 1
ATOM 1887 C C . ILE B 1 115 ? 15.422 -6.016 0.791 1 97.81 115 ILE B C 1
ATOM 1889 O O . ILE B 1 115 ? 15.367 -7.191 0.424 1 97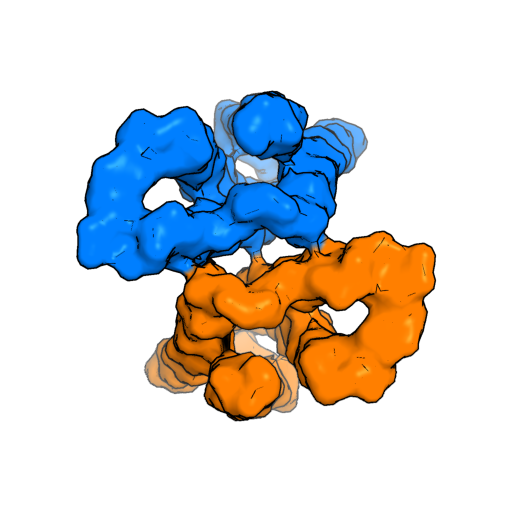.81 115 ILE B O 1
ATOM 1893 N N . HIS B 1 116 ? 14.656 -5.125 0.232 1 98.12 116 HIS B N 1
ATOM 1894 C CA . HIS B 1 116 ? 13.75 -5.449 -0.863 1 98.12 116 HIS B CA 1
ATOM 1895 C C . HIS B 1 116 ? 14.516 -5.93 -2.092 1 98.12 116 HIS B C 1
ATOM 1897 O O . HIS B 1 116 ? 14.109 -6.887 -2.75 1 98.12 116 HIS B O 1
ATOM 1903 N N . GLY B 1 117 ? 15.641 -5.254 -2.383 1 95.81 117 GLY B N 1
ATOM 1904 C CA . GLY B 1 117 ? 16.469 -5.668 -3.5 1 95.81 117 GLY B CA 1
ATOM 1905 C C . GLY B 1 117 ? 17 -7.082 -3.359 1 95.81 117 GLY B C 1
ATOM 1906 O O . GLY B 1 117 ? 16.906 -7.883 -4.289 1 95.81 117 GLY B O 1
ATOM 1907 N N . THR B 1 118 ? 17.469 -7.375 -2.188 1 94.38 118 THR B N 1
ATOM 1908 C CA . THR B 1 118 ? 18.016 -8.703 -1.919 1 94.38 118 THR B CA 1
ATOM 1909 C C . THR B 1 118 ? 16.906 -9.75 -1.937 1 94.38 118 THR B C 1
ATOM 1911 O O . THR B 1 118 ? 17.078 -10.844 -2.479 1 94.38 118 THR B O 1
ATOM 1914 N N . HIS B 1 119 ? 15.789 -9.445 -1.343 1 95.19 119 HIS B N 1
ATOM 1915 C CA . HIS B 1 119 ? 14.656 -10.359 -1.313 1 95.19 119 HIS B CA 1
ATOM 1916 C C . HIS B 1 119 ? 14.164 -10.672 -2.723 1 95.19 119 HIS B C 1
ATOM 1918 O O . HIS B 1 119 ? 13.836 -11.82 -3.031 1 95.19 119 HIS B O 1
ATOM 1924 N N . GLY B 1 120 ? 14.086 -9.688 -3.564 1 91.75 120 GLY B N 1
ATOM 1925 C CA . GLY B 1 120 ? 13.648 -9.867 -4.941 1 91.75 120 GLY B CA 1
ATOM 1926 C C . GLY B 1 120 ? 14.602 -10.727 -5.758 1 91.75 120 GLY B C 1
ATOM 1927 O O . GLY B 1 120 ? 14.156 -11.555 -6.555 1 91.75 120 GLY B O 1
ATOM 1928 N N . VAL B 1 121 ? 15.844 -10.555 -5.523 1 84.81 121 VAL B N 1
ATOM 1929 C CA . VAL B 1 121 ? 16.859 -11.266 -6.293 1 84.81 121 VAL B CA 1
ATOM 1930 C C . VAL B 1 121 ? 17.031 -12.68 -5.746 1 84.81 121 VAL B C 1
ATOM 1932 O O . VAL B 1 121 ? 17.094 -13.641 -6.516 1 84.81 121 VAL B O 1
ATOM 1935 N N . PHE B 1 122 ? 17.016 -12.898 -4.477 1 73.5 122 PHE B N 1
ATOM 1936 C CA . PHE B 1 122 ? 17.281 -14.203 -3.877 1 73.5 122 PHE B CA 1
ATOM 1937 C C . PHE B 1 122 ? 16.094 -15.141 -4.086 1 73.5 122 PHE B C 1
ATOM 1939 O O . PHE B 1 122 ? 16.281 -16.359 -4.211 1 73.5 122 PHE B O 1
ATOM 1946 N N . ASN B 1 123 ? 14.977 -14.711 -3.914 1 63.09 123 ASN B N 1
ATOM 1947 C CA . ASN B 1 123 ? 13.836 -15.594 -4.148 1 63.09 123 ASN B CA 1
ATOM 1948 C C . ASN B 1 123 ? 13.656 -15.898 -5.629 1 63.09 123 ASN B C 1
ATOM 1950 O O . ASN B 1 123 ? 12.875 -16.781 -5.996 1 63.09 123 ASN B O 1
ATOM 1954 N N . LEU B 1 124 ? 14.18 -15.242 -6.457 1 57.94 124 LEU B N 1
ATOM 1955 C CA . LEU B 1 124 ? 14.18 -15.633 -7.863 1 57.94 124 LEU B CA 1
ATOM 1956 C C . LEU B 1 124 ? 14.953 -16.938 -8.062 1 57.94 124 LEU B C 1
ATOM 1958 O O . LEU B 1 124 ? 14.727 -17.656 -9.039 1 57.94 124 LEU B O 1
ATOM 1962 N N . ARG B 1 125 ? 15.875 -17.266 -7.113 1 49.38 125 ARG B N 1
ATOM 1963 C CA . ARG B 1 125 ? 16.766 -18.422 -7.27 1 49.38 125 ARG B CA 1
ATOM 1964 C C . ARG B 1 125 ? 16.188 -19.656 -6.582 1 49.38 125 ARG B C 1
ATOM 1966 O O . ARG B 1 125 ? 16.719 -20.75 -6.727 1 49.38 125 ARG B O 1
ATOM 1973 N N . SER B 1 126 ? 15.195 -19.578 -5.844 1 45.53 126 SER B N 1
ATOM 1974 C CA . SER B 1 126 ? 14.75 -20.812 -5.199 1 45.53 126 SER B CA 1
ATOM 1975 C C . SER B 1 126 ? 13.633 -21.484 -5.996 1 45.53 126 SER B C 1
ATOM 1977 O O . SER B 1 126 ? 12.828 -20.797 -6.625 1 45.53 126 SER B O 1
#

Solvent-accessible surface area (backbone atoms only — not comparable to full-atom values): 12292 Å² total; per-residue (Å²): 117,27,67,69,42,52,73,32,73,70,31,41,52,42,49,51,49,26,51,50,17,52,53,31,27,61,46,33,68,84,50,54,53,71,41,42,49,50,47,27,48,50,23,47,34,52,19,54,49,35,49,44,35,48,51,18,18,31,61,68,63,38,48,51,78,88,40,60,32,39,47,50,51,19,51,50,44,27,50,48,30,46,50,35,48,51,50,24,59,75,66,48,37,54,77,78,30,61,55,68,42,46,51,48,30,42,52,45,29,46,50,46,16,50,52,32,43,49,53,40,57,54,55,69,73,105,118,28,67,68,43,52,74,33,72,68,31,41,53,41,50,52,49,26,53,48,18,51,51,32,26,61,47,34,67,85,52,56,52,72,42,43,49,51,46,26,50,48,23,47,35,51,19,54,49,34,49,44,36,48,51,17,19,31,61,68,64,38,48,51,79,87,39,59,33,40,47,50,52,20,51,51,44,27,49,49,29,46,48,35,47,51,50,23,57,75,66,49,38,55,78,78,31,60,53,68,43,45,52,49,29,43,51,45,29,44,51,46,15,51,52,31,44,50,53,39,55,55,57,68,72,105

Nearest PDB structures (foldseek):
  8f6i-assembly1_A  TM=4.013E-01  e=2.024E+00  Shewanella oneidensis MR-1
  8f6h-assembly1_B  TM=3.694E-01  e=3.690E+00  Shewanella oneidensis MR-1
  8f6i-assembly1_A  TM=4.012E-01  e=2.024E+00  Shewanella oneidensis MR-1
  8f6h-assembly1_B  TM=3.692E-01  e=3.690E+00  Shewanella oneidensis MR-1

Foldseek 3Di:
DAQVLCVDPLNVLLVVLLVLLVLLLVLLVPADDDLSVLLNVLSVVSNVVSVVQNVCCRVPVDGCQPPVVLLVSLVVLLCSLQPSLVVCVVVVSCVVGDVVSSVVSNVSSNVSSVSSVCSNVVSVPD/DAQVLCVDPLNVLLVVLLVLLVLLLVLLVPADDDLSVLLNVLSVVSNVVSVVQNVCCRVPVDGCQPPVVLLVSLVVLLCSLQPSLVVCVVVVSCVVGDVVSSVVSNVSSNVSSVSSVCSNVVSVPD

Sequence (252 aa):
MHIDQITSRNGLLTIVQIALGVALFSLAYHLLGEPVRWMQMTSFFFYANGALILISLVLSGAGTEGTFYFKVYHFVALVLYIGIPVWSIVNNDAKSNDKGKYWGTVALSFLAAFIHGTHGVFNLRSMHIDQITSRNGLLTIVQIALGVALFSLAYHLLGEPVRWMQMTSFFFYANGALILISLVLSGAGTEGTFYFKVYHFVALVLYIGIPVWSIVNNDAKSNDKGKYWGTVALSFLAAFIHGTHGVFNLRS

Secondary structure (DSSP, 8-state):
--GGGGGSHHHHHHHHHHHHHHHHHHHHTT--SHHHHHHHHHHHHHHHHHHHHHHHHHHHS--STTSHHHHHHHHHHHHHHHHHHHHHHHTTGGGGS-HHHHHHHHHHHHHHHHHHHHHHHHTT--/--GGGGGSHHHHHHHHHHHHHHHHHHHHTT--SHHHHHHHHHHHHHHHHHHHHHHHHHHHS--STTSHHHHHHHHHHHHHHHHHHHHHHHTTGGGGS-HHHHHHHHHHHHHHHHHHHHHHHHTT--

Organism: Varroa destructor (NCBI:txid109461)

pLDDT: mean 94.45, std 8.33, range [45.53, 98.88]